Protein AF-A0A947BYW3-F1 (afdb_monomer_lite)

Structure (mmCIF, N/CA/C/O backbone):
data_AF-A0A947BYW3-F1
#
_entry.id   AF-A0A947BYW3-F1
#
loop_
_atom_site.group_PDB
_atom_site.id
_atom_site.type_symbol
_atom_site.label_atom_id
_atom_site.label_alt_id
_atom_site.label_comp_id
_atom_site.label_asym_id
_atom_site.label_entity_id
_atom_site.label_seq_id
_atom_site.pdbx_PDB_ins_code
_atom_site.Cartn_x
_atom_site.Cartn_y
_atom_site.Cartn_z
_atom_site.occupancy
_atom_site.B_iso_or_equiv
_atom_site.auth_seq_id
_atom_site.auth_comp_id
_atom_site.auth_asym_id
_atom_site.auth_atom_id
_atom_site.pdbx_PDB_model_num
ATOM 1 N N . THR A 1 1 ? 6.379 2.590 -12.763 1.00 68.69 1 THR A N 1
ATOM 2 C CA . THR A 1 1 ? 6.358 1.388 -11.910 1.00 68.69 1 THR A CA 1
ATOM 3 C C . THR A 1 1 ? 7.752 0.791 -11.848 1.00 68.69 1 THR A C 1
ATOM 5 O O . THR A 1 1 ? 8.607 1.185 -12.643 1.00 68.69 1 THR A O 1
ATOM 8 N N . GLU A 1 2 ? 8.001 -0.086 -10.878 1.00 78.69 2 GLU A N 1
ATOM 9 C CA . GLU A 1 2 ? 9.265 -0.818 -10.724 1.00 78.69 2 GLU A CA 1
ATOM 10 C C . GLU A 1 2 ? 9.573 -1.674 -11.959 1.00 78.69 2 GLU A C 1
ATOM 12 O O . GLU A 1 2 ? 10.629 -1.506 -12.566 1.00 78.69 2 GLU A O 1
ATOM 17 N N . GLU A 1 3 ? 8.597 -2.469 -12.403 1.00 82.50 3 GLU A N 1
ATOM 18 C CA . GLU A 1 3 ? 8.667 -3.317 -13.599 1.00 82.50 3 GLU A CA 1
ATOM 19 C C . GLU A 1 3 ? 9.184 -2.564 -14.834 1.00 82.50 3 GLU A C 1
ATOM 21 O O . GLU A 1 3 ? 10.050 -3.029 -15.571 1.00 82.50 3 GLU A O 1
ATOM 26 N N . HIS A 1 4 ? 8.706 -1.337 -15.031 1.00 81.81 4 HIS A N 1
ATOM 27 C CA . HIS A 1 4 ? 9.108 -0.505 -16.156 1.00 81.81 4 HIS A CA 1
ATOM 28 C C . HIS A 1 4 ? 10.588 -0.102 -16.108 1.00 81.81 4 HIS A C 1
ATOM 30 O O . HIS A 1 4 ? 11.263 -0.016 -17.138 1.00 81.81 4 HIS A O 1
ATOM 36 N N . ARG A 1 5 ? 11.093 0.203 -14.905 1.00 83.50 5 ARG A N 1
ATOM 37 C CA . ARG A 1 5 ? 12.508 0.535 -14.696 1.00 83.50 5 ARG A CA 1
ATOM 38 C C . ARG A 1 5 ? 13.361 -0.713 -14.914 1.00 83.50 5 ARG A C 1
ATOM 40 O O . ARG A 1 5 ? 14.354 -0.627 -15.629 1.00 83.50 5 ARG A O 1
ATOM 47 N N . LEU A 1 6 ? 12.927 -1.854 -14.377 1.00 89.00 6 LEU A N 1
ATOM 48 C CA . LEU A 1 6 ? 13.563 -3.154 -14.570 1.00 89.00 6 LEU A CA 1
ATOM 49 C C . LEU A 1 6 ? 13.682 -3.511 -16.056 1.00 89.00 6 LEU A C 1
ATOM 51 O O . LEU A 1 6 ? 14.786 -3.768 -16.524 1.00 89.00 6 LEU A O 1
ATOM 55 N N . ALA A 1 7 ? 12.582 -3.450 -16.812 1.00 88.00 7 ALA A N 1
ATOM 56 C CA . ALA A 1 7 ? 12.565 -3.783 -18.236 1.00 88.00 7 ALA A CA 1
ATOM 57 C C . ALA A 1 7 ? 13.564 -2.934 -19.040 1.00 88.00 7 ALA A C 1
ATOM 59 O O . ALA A 1 7 ? 14.289 -3.450 -19.889 1.00 88.00 7 ALA A O 1
ATOM 60 N N . LYS A 1 8 ? 13.654 -1.630 -18.740 1.00 88.38 8 LYS A N 1
ATOM 61 C CA . LYS A 1 8 ? 14.635 -0.737 -19.372 1.00 88.38 8 LYS A CA 1
ATOM 62 C C . LYS A 1 8 ? 16.075 -1.123 -19.016 1.00 88.38 8 LYS A C 1
ATOM 64 O O . LYS A 1 8 ? 16.936 -1.097 -19.893 1.00 88.38 8 LYS A O 1
ATOM 69 N N . THR A 1 9 ? 16.339 -1.446 -17.751 1.00 92.69 9 THR A N 1
ATOM 70 C CA . THR A 1 9 ? 17.672 -1.844 -17.281 1.00 92.69 9 THR A CA 1
ATOM 71 C C . THR A 1 9 ? 18.112 -3.158 -17.918 1.00 92.69 9 THR A C 1
ATOM 73 O O . THR A 1 9 ? 19.193 -3.201 -18.497 1.00 92.69 9 THR A O 1
ATOM 76 N N . LEU A 1 10 ? 17.263 -4.188 -17.892 1.00 94.56 10 LEU A N 1
ATOM 77 C CA . LEU A 1 10 ? 17.527 -5.497 -18.497 1.00 94.56 10 LEU A CA 1
ATOM 78 C C . LEU A 1 10 ? 17.841 -5.376 -19.996 1.00 94.56 10 LEU A C 1
ATOM 80 O O . LEU A 1 10 ? 18.891 -5.829 -20.452 1.00 94.56 10 LEU A O 1
ATOM 84 N N . ALA A 1 11 ? 17.015 -4.629 -20.737 1.00 93.75 11 ALA A N 1
ATOM 85 C CA . ALA A 1 11 ? 17.250 -4.361 -22.154 1.00 93.75 11 ALA A CA 1
ATOM 86 C C . ALA A 1 11 ? 18.584 -3.636 -22.414 1.00 93.75 11 ALA A C 1
ATOM 88 O O . ALA A 1 11 ? 19.254 -3.919 -23.403 1.00 93.75 11 ALA A O 1
ATOM 89 N N . SER A 1 12 ? 18.996 -2.717 -21.531 1.00 95.38 12 SER A N 1
ATOM 90 C CA . SER A 1 12 ? 20.247 -1.960 -21.703 1.00 95.38 12 SER A CA 1
ATOM 91 C C . SER A 1 12 ? 21.515 -2.808 -21.580 1.00 95.38 12 SER A C 1
ATOM 93 O O . SER A 1 12 ? 22.552 -2.418 -22.111 1.00 95.38 12 SER A O 1
ATOM 95 N N . ILE A 1 13 ? 21.426 -3.958 -20.907 1.00 95.94 13 ILE A N 1
ATOM 96 C CA . ILE A 1 13 ? 22.535 -4.902 -20.727 1.00 95.94 13 ILE A CA 1
ATOM 97 C C . ILE A 1 13 ? 22.357 -6.188 -21.546 1.00 95.94 13 ILE A C 1
ATOM 99 O O . ILE A 1 13 ? 23.181 -7.089 -21.434 1.00 95.94 13 ILE A O 1
ATOM 103 N N . GLY A 1 14 ? 21.300 -6.278 -22.364 1.00 95.31 14 GLY A N 1
ATOM 104 C CA . GLY A 1 14 ? 21.000 -7.463 -23.171 1.00 95.31 14 GLY A CA 1
ATOM 105 C C . GLY A 1 14 ? 20.690 -8.711 -22.340 1.00 95.31 14 GLY A C 1
ATOM 106 O O . GLY A 1 14 ? 21.032 -9.809 -22.762 1.00 95.31 14 GLY A O 1
ATOM 107 N N . ALA A 1 15 ? 20.098 -8.539 -21.155 1.00 94.94 15 ALA A N 1
ATOM 108 C CA . ALA A 1 15 ? 19.718 -9.637 -20.270 1.00 94.94 15 ALA A CA 1
ATOM 109 C C . ALA A 1 15 ? 18.198 -9.821 -20.247 1.00 94.94 15 ALA A C 1
ATOM 111 O O . ALA A 1 15 ? 17.458 -8.840 -20.289 1.00 94.94 15 ALA A O 1
ATOM 112 N N . ASP A 1 16 ? 17.745 -11.064 -20.090 1.00 92.81 16 ASP A N 1
ATOM 113 C CA . ASP A 1 16 ? 16.319 -11.382 -19.938 1.00 92.81 16 ASP A CA 1
ATOM 114 C C . ASP A 1 16 ? 15.861 -11.331 -18.476 1.00 92.81 16 ASP A C 1
ATOM 116 O O . ASP A 1 16 ? 14.688 -11.095 -18.196 1.00 92.81 16 ASP A O 1
ATOM 120 N N . ARG A 1 17 ? 16.782 -11.550 -17.528 1.00 94.19 17 ARG A N 1
ATOM 121 C CA . ARG A 1 17 ? 16.484 -11.637 -16.092 1.00 94.19 17 ARG A CA 1
ATOM 122 C C . ARG A 1 17 ? 17.675 -11.278 -15.213 1.00 94.19 17 ARG A C 1
ATOM 124 O O . ARG A 1 17 ? 18.823 -11.312 -15.654 1.00 94.19 17 ARG A O 1
ATOM 131 N N . VAL A 1 18 ? 17.389 -10.977 -13.950 1.00 94.56 18 VAL A N 1
ATOM 132 C CA . VAL A 1 18 ? 18.377 -10.812 -12.880 1.00 94.56 18 VAL A CA 1
ATOM 133 C C . VAL A 1 18 ? 18.153 -11.861 -11.792 1.00 94.56 18 VAL A C 1
ATOM 135 O O . VAL A 1 18 ? 17.028 -12.069 -11.344 1.00 94.56 18 VAL A O 1
ATOM 138 N N . ILE A 1 19 ? 19.238 -12.508 -11.364 1.00 95.19 19 ILE A N 1
ATOM 139 C CA . ILE A 1 19 ? 19.243 -13.506 -10.291 1.00 95.19 19 ILE A CA 1
ATOM 140 C C . ILE A 1 19 ? 20.009 -12.926 -9.100 1.00 95.19 19 ILE A C 1
ATOM 142 O O . ILE A 1 19 ? 21.146 -12.472 -9.241 1.00 95.19 19 ILE A O 1
ATOM 146 N N . ILE A 1 20 ? 19.383 -12.928 -7.927 1.00 94.12 20 ILE A N 1
ATOM 147 C CA . ILE A 1 20 ? 19.865 -12.292 -6.704 1.00 94.12 20 ILE A CA 1
ATOM 148 C C . ILE A 1 20 ? 20.062 -13.377 -5.643 1.00 94.12 20 ILE A C 1
ATOM 150 O O . ILE A 1 20 ? 19.106 -14.006 -5.205 1.00 94.12 20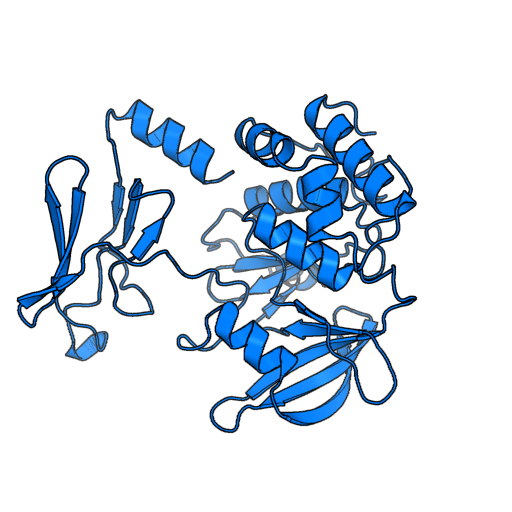 ILE A O 1
ATOM 154 N N . GLY A 1 21 ? 21.309 -13.591 -5.221 1.00 91.62 21 GLY A N 1
ATOM 155 C CA . GLY A 1 21 ? 21.683 -14.680 -4.307 1.00 91.62 21 GLY A CA 1
ATOM 156 C C . GLY A 1 21 ? 22.442 -14.232 -3.055 1.00 91.62 21 GLY A C 1
ATOM 157 O O . GLY A 1 21 ? 23.286 -14.978 -2.579 1.00 91.62 21 GLY A O 1
ATOM 158 N N . HIS A 1 22 ? 22.241 -12.993 -2.593 1.00 86.50 22 HIS A N 1
ATOM 159 C CA . HIS A 1 22 ? 23.047 -12.404 -1.508 1.00 86.50 22 HIS A CA 1
ATOM 160 C C . HIS A 1 22 ? 22.327 -12.300 -0.155 1.00 86.50 22 HIS A C 1
ATOM 162 O O . HIS A 1 22 ? 22.993 -12.142 0.868 1.00 86.50 22 HIS A O 1
ATOM 168 N N . THR A 1 23 ? 20.992 -12.283 -0.161 1.00 86.50 23 THR A N 1
ATOM 169 C CA . THR A 1 23 ? 20.171 -12.132 1.043 1.00 86.50 23 THR A CA 1
ATOM 170 C C . THR A 1 23 ? 19.166 -13.270 1.070 1.00 86.50 23 THR A C 1
ATOM 172 O O . THR A 1 23 ? 18.345 -13.342 0.153 1.00 86.50 23 THR A O 1
ATOM 175 N N . PRO A 1 24 ? 19.184 -14.114 2.116 1.00 89.44 24 PRO A N 1
ATOM 176 C CA . PRO A 1 24 ? 18.232 -15.199 2.237 1.00 89.44 24 PRO A CA 1
ATOM 177 C C . PRO A 1 24 ? 16.791 -14.696 2.255 1.00 89.44 24 PRO A C 1
ATOM 179 O O . PRO A 1 24 ? 16.433 -13.859 3.092 1.00 89.44 24 PRO A O 1
ATOM 182 N N . THR A 1 25 ? 15.949 -15.245 1.383 1.00 89.56 25 THR A N 1
ATOM 183 C CA . THR A 1 25 ? 14.516 -14.953 1.368 1.00 89.56 25 THR A CA 1
ATOM 184 C C . THR A 1 25 ? 13.905 -15.348 2.710 1.00 89.56 25 THR A C 1
ATOM 186 O O . THR A 1 25 ? 14.321 -16.317 3.353 1.00 89.56 25 THR A O 1
ATOM 189 N N . ARG A 1 26 ? 12.908 -14.591 3.176 1.00 82.06 26 ARG A N 1
ATOM 190 C CA . ARG A 1 26 ? 12.278 -14.851 4.484 1.00 82.06 26 ARG A CA 1
ATOM 191 C C . ARG A 1 26 ? 11.609 -16.218 4.557 1.00 82.06 26 ARG A C 1
ATOM 193 O O . ARG A 1 26 ? 11.814 -16.944 5.519 1.00 82.06 26 ARG A O 1
ATOM 200 N N . GLY A 1 27 ? 10.871 -16.579 3.507 1.00 83.44 27 GLY A N 1
ATOM 201 C CA . GLY A 1 27 ? 10.194 -17.872 3.400 1.00 83.44 27 GLY A CA 1
ATOM 202 C C . GLY A 1 27 ? 11.126 -19.049 3.104 1.00 83.44 27 GLY A C 1
ATOM 203 O O . GLY A 1 27 ? 10.644 -20.171 3.018 1.00 83.44 27 GLY A O 1
ATOM 204 N N . ARG A 1 28 ? 12.439 -18.813 2.933 1.00 90.81 28 ARG A N 1
ATOM 205 C CA . ARG A 1 28 ? 13.439 -19.838 2.566 1.00 90.81 28 ARG A CA 1
ATOM 206 C C . ARG A 1 28 ? 13.107 -20.570 1.265 1.00 90.81 28 ARG A C 1
ATOM 208 O O . ARG A 1 28 ? 13.480 -21.720 1.065 1.00 90.81 28 ARG A O 1
ATOM 215 N N . GLN A 1 29 ? 12.414 -19.873 0.377 1.00 91.56 29 GLN A N 1
ATOM 216 C CA . GLN A 1 29 ? 11.977 -20.348 -0.928 1.00 91.56 29 GLN A CA 1
ATOM 217 C C . GLN A 1 29 ? 12.570 -19.458 -2.015 1.00 91.56 29 GLN A C 1
ATOM 219 O O . GLN A 1 29 ? 12.855 -18.285 -1.764 1.00 91.56 29 GLN A O 1
ATOM 224 N N . ILE A 1 30 ? 12.768 -20.010 -3.210 1.00 94.62 30 ILE A N 1
ATOM 225 C CA . ILE A 1 30 ? 13.169 -19.205 -4.364 1.00 94.62 30 ILE A CA 1
ATOM 226 C C . ILE A 1 30 ? 11.956 -18.388 -4.797 1.00 94.62 30 ILE A C 1
ATOM 228 O O . ILE A 1 30 ? 10.895 -18.959 -5.061 1.00 94.62 30 ILE A O 1
ATOM 232 N N . LEU A 1 31 ? 12.121 -17.068 -4.834 1.00 94.12 31 LEU A N 1
ATOM 233 C CA . LEU A 1 31 ? 11.048 -16.138 -5.159 1.00 94.12 31 LEU A CA 1
ATOM 234 C C . LEU A 1 31 ? 11.255 -15.529 -6.537 1.00 94.12 31 LEU A C 1
ATOM 236 O O . LEU A 1 31 ? 12.391 -15.259 -6.926 1.00 94.12 31 LEU A O 1
ATOM 240 N N . GLU A 1 32 ? 10.168 -15.240 -7.239 1.00 93.56 32 GLU A N 1
ATOM 241 C CA . GLU A 1 32 ? 10.201 -14.470 -8.475 1.00 93.56 32 GLU A CA 1
ATOM 242 C C . GLU A 1 32 ? 9.315 -13.230 -8.445 1.00 93.56 32 GLU A C 1
ATOM 244 O O . GLU A 1 32 ? 8.388 -13.096 -7.645 1.00 93.56 32 GLU A O 1
ATOM 249 N N . ARG A 1 33 ? 9.627 -12.286 -9.334 1.00 90.81 33 ARG A N 1
ATOM 250 C CA . ARG A 1 33 ? 8.778 -11.137 -9.644 1.00 90.81 33 ARG A CA 1
ATOM 251 C C . ARG A 1 33 ? 8.802 -10.858 -11.136 1.00 90.81 33 ARG A C 1
ATOM 253 O O . ARG A 1 3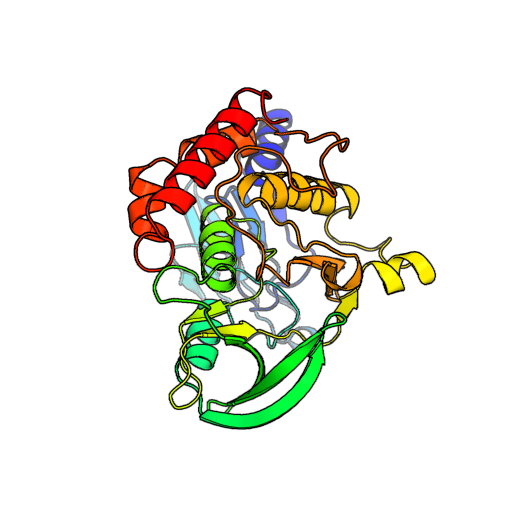3 ? 9.830 -11.020 -11.799 1.00 90.81 33 ARG A O 1
ATOM 260 N N . PHE A 1 34 ? 7.690 -10.304 -11.615 1.00 90.19 34 PHE A N 1
ATOM 261 C CA . PHE A 1 34 ? 7.538 -9.806 -12.981 1.00 90.19 34 PHE A CA 1
ATOM 262 C C . PHE A 1 34 ? 7.752 -10.886 -14.050 1.00 90.19 34 PHE A C 1
ATOM 264 O O . PHE A 1 34 ? 8.420 -10.596 -15.047 1.00 90.19 34 PHE A O 1
ATOM 271 N N . ASP A 1 35 ? 7.171 -12.075 -13.848 1.00 88.75 35 ASP A N 1
ATOM 272 C CA . ASP A 1 35 ? 7.217 -13.202 -14.795 1.00 88.75 35 ASP A CA 1
ATOM 273 C C . ASP A 1 35 ? 8.667 -13.677 -15.028 1.00 88.75 35 ASP A C 1
ATOM 275 O O . ASP A 1 35 ? 9.254 -13.480 -16.093 1.00 88.75 35 ASP A O 1
ATOM 279 N N . GLY A 1 36 ? 9.325 -14.150 -13.961 1.00 92.06 36 GLY A N 1
ATOM 280 C CA . GLY A 1 36 ? 10.702 -14.661 -13.999 1.00 92.06 36 GLY A CA 1
ATOM 281 C C . GLY A 1 36 ? 11.825 -13.648 -14.268 1.00 92.06 36 GLY A C 1
ATOM 282 O O . GLY A 1 36 ? 12.997 -14.032 -14.352 1.00 92.06 36 GLY A O 1
ATOM 283 N N . ARG A 1 37 ? 11.526 -12.348 -14.409 1.00 93.56 37 ARG A N 1
ATOM 284 C CA . ARG A 1 37 ? 12.545 -11.321 -14.718 1.00 93.56 37 ARG A CA 1
ATOM 285 C C . ARG A 1 37 ? 13.414 -10.932 -13.524 1.00 93.56 37 ARG A C 1
ATOM 287 O O . ARG A 1 37 ? 14.545 -10.483 -13.724 1.00 93.56 37 ARG A O 1
ATOM 294 N N . VAL A 1 38 ? 12.915 -11.087 -12.302 1.00 93.94 38 VAL A N 1
ATOM 295 C CA . VAL A 1 38 ? 13.700 -10.978 -11.063 1.00 93.94 38 VAL A CA 1
ATOM 296 C C . VAL A 1 38 ? 13.531 -12.273 -10.300 1.00 93.94 38 VAL A C 1
ATOM 298 O O . VAL A 1 38 ? 12.399 -12.680 -10.067 1.00 93.94 38 VAL A O 1
ATOM 301 N N . ILE A 1 39 ? 14.640 -12.883 -9.889 1.00 95.25 39 ILE A N 1
ATOM 302 C CA . ILE A 1 39 ? 14.620 -14.116 -9.105 1.00 95.25 39 ILE A CA 1
ATOM 303 C C . ILE A 1 39 ? 15.524 -13.955 -7.887 1.00 95.25 39 ILE A C 1
ATOM 305 O O . ILE A 1 39 ? 16.708 -13.648 -8.022 1.00 95.25 39 ILE A O 1
ATOM 309 N N . GLU A 1 40 ? 14.979 -14.179 -6.699 1.00 95.06 40 GLU A N 1
ATOM 310 C CA . GLU A 1 40 ? 15.718 -14.251 -5.441 1.00 95.06 40 GLU A CA 1
ATOM 311 C C . GLU A 1 40 ? 15.943 -15.724 -5.093 1.00 95.06 40 GLU A C 1
ATOM 313 O O . GLU A 1 40 ? 15.004 -16.446 -4.767 1.00 95.06 40 GLU A O 1
ATOM 318 N N . VAL A 1 41 ? 17.189 -16.186 -5.210 1.00 95.81 41 VAL A N 1
ATOM 319 C CA . VAL A 1 41 ? 17.543 -17.618 -5.133 1.00 95.81 41 VAL A CA 1
ATOM 320 C C . VAL A 1 41 ? 18.183 -18.026 -3.817 1.00 95.81 41 VAL A C 1
ATOM 322 O O . VAL A 1 41 ? 18.364 -19.214 -3.566 1.00 95.81 41 VAL A O 1
ATOM 325 N N . ASP A 1 42 ? 18.569 -17.065 -2.982 1.00 94.62 42 ASP A N 1
ATOM 326 C CA . ASP A 1 42 ? 19.191 -17.385 -1.706 1.00 94.62 42 ASP A CA 1
ATOM 327 C C . ASP A 1 42 ? 18.126 -17.880 -0.726 1.00 94.62 42 ASP A C 1
ATOM 329 O O . ASP A 1 42 ? 17.321 -17.115 -0.204 1.00 94.62 42 ASP A O 1
ATOM 333 N N . THR A 1 43 ? 18.111 -19.185 -0.483 1.00 94.12 43 THR A N 1
ATOM 334 C CA . THR A 1 43 ? 17.216 -19.823 0.487 1.00 94.12 43 THR A CA 1
ATOM 335 C C . THR A 1 43 ? 17.886 -20.051 1.839 1.00 94.12 43 THR A C 1
ATOM 337 O O . THR A 1 43 ? 17.296 -20.688 2.708 1.00 94.12 43 THR A O 1
ATOM 340 N N . GLY A 1 44 ? 19.102 -19.528 2.049 1.00 92.44 44 GLY A N 1
ATOM 341 C CA . GLY A 1 44 ? 19.845 -19.688 3.295 1.00 92.44 44 GLY A CA 1
ATOM 342 C C . GLY A 1 44 ? 20.398 -21.101 3.484 1.00 92.44 44 GLY A C 1
ATOM 343 O O . GLY A 1 44 ? 20.140 -21.728 4.509 1.00 92.44 44 GLY A O 1
ATOM 344 N N . MET A 1 45 ? 21.183 -21.591 2.515 1.00 92.31 45 MET A N 1
ATOM 345 C CA . MET A 1 45 ? 21.745 -22.957 2.497 1.00 92.31 45 MET A CA 1
ATOM 346 C C . MET A 1 45 ? 22.519 -23.330 3.775 1.00 92.31 45 MET A C 1
ATOM 348 O O . MET A 1 45 ? 22.568 -24.498 4.154 1.00 92.31 45 MET A O 1
ATOM 352 N N . LEU A 1 46 ? 23.106 -22.352 4.477 1.00 91.50 46 LEU A N 1
ATOM 353 C CA . LEU A 1 46 ? 23.676 -22.572 5.806 1.00 91.50 46 LEU A CA 1
ATOM 354 C C . LEU A 1 46 ? 22.551 -22.730 6.844 1.00 91.50 46 LEU A C 1
ATOM 356 O O . LEU A 1 46 ? 22.214 -21.793 7.576 1.00 91.50 46 LEU A O 1
ATOM 360 N N . SER A 1 47 ? 21.985 -23.935 6.906 1.00 88.88 47 SER A N 1
ATOM 361 C CA . SER A 1 47 ? 20.834 -24.279 7.748 1.00 88.88 47 SER A CA 1
ATOM 362 C C . SER A 1 47 ? 21.056 -23.974 9.231 1.00 88.88 47 SER A C 1
ATOM 364 O O . SER A 1 47 ? 20.145 -23.501 9.904 1.00 88.88 47 SER A O 1
ATOM 366 N N . SER A 1 48 ? 22.284 -24.138 9.734 1.00 91.88 48 SER A N 1
ATOM 367 C CA . SER A 1 48 ? 22.644 -23.849 11.130 1.00 91.88 48 SER A CA 1
ATOM 368 C C . SER A 1 48 ? 22.485 -22.381 11.531 1.00 91.88 48 SER A C 1
ATOM 370 O O . SER A 1 48 ? 22.380 -22.089 12.721 1.00 91.88 48 SER A O 1
ATOM 372 N N . TYR A 1 49 ? 22.477 -21.463 10.562 1.00 90.12 49 TYR A N 1
ATOM 373 C CA . TYR A 1 49 ? 22.340 -20.030 10.806 1.00 90.12 49 TYR A CA 1
ATOM 374 C C . TYR A 1 49 ? 20.994 -19.487 10.317 1.00 90.12 49 TYR A C 1
ATOM 376 O O . TYR A 1 49 ? 20.333 -18.740 11.033 1.00 90.12 49 TYR A O 1
ATOM 384 N N . TYR A 1 50 ? 20.569 -19.869 9.110 1.00 87.38 50 TYR A N 1
ATOM 385 C CA . TYR A 1 50 ? 19.365 -19.314 8.483 1.00 87.38 50 TYR A CA 1
ATOM 386 C C . TYR A 1 50 ? 18.115 -20.178 8.664 1.00 87.38 50 TYR A C 1
ATOM 388 O O . TYR A 1 50 ? 17.023 -19.713 8.335 1.00 87.38 50 TYR A O 1
ATOM 396 N N . ALA A 1 51 ? 18.259 -21.411 9.164 1.00 89.31 51 ALA A N 1
ATOM 397 C CA . ALA A 1 51 ? 17.203 -22.427 9.161 1.00 89.31 51 ALA A CA 1
ATOM 398 C C . ALA A 1 51 ? 16.602 -22.667 7.759 1.00 89.31 51 ALA A C 1
ATOM 400 O O . ALA A 1 51 ? 15.429 -23.002 7.625 1.00 89.31 51 ALA A O 1
ATOM 401 N N . GLY A 1 52 ? 17.403 -22.440 6.713 1.00 90.38 52 GLY A N 1
ATOM 402 C CA . GLY A 1 52 ? 17.046 -22.699 5.323 1.00 90.38 52 GLY A CA 1
ATOM 403 C C . GLY A 1 52 ? 17.510 -24.070 4.839 1.00 90.38 52 GLY A C 1
ATOM 404 O O . GLY A 1 52 ? 18.040 -24.875 5.607 1.00 90.38 52 GLY A O 1
ATOM 405 N N . SER A 1 53 ? 17.335 -24.306 3.542 1.00 92.62 53 SER A N 1
ATOM 406 C CA . SER A 1 53 ? 17.818 -25.492 2.825 1.00 92.62 53 SER A CA 1
ATOM 407 C C . SER A 1 53 ? 18.527 -25.088 1.532 1.00 92.62 53 SER A C 1
ATOM 409 O O . SER A 1 53 ? 18.383 -23.954 1.064 1.00 92.62 53 SER A O 1
ATOM 411 N N . GLY A 1 54 ? 19.326 -25.987 0.953 1.00 94.12 54 GLY A N 1
ATOM 412 C CA . GLY A 1 54 ? 19.900 -25.774 -0.375 1.00 94.12 54 GLY A CA 1
ATOM 413 C C . GLY A 1 54 ? 18.845 -25.931 -1.469 1.00 94.12 54 GLY A C 1
ATOM 414 O O . GLY A 1 54 ? 18.334 -27.022 -1.667 1.00 94.12 54 GLY A O 1
ATOM 415 N N . ASN A 1 55 ? 18.535 -24.873 -2.215 1.00 95.12 55 ASN A N 1
ATOM 416 C CA . ASN A 1 55 ? 17.662 -24.963 -3.387 1.00 95.12 55 ASN A CA 1
ATOM 417 C C . ASN A 1 55 ? 18.398 -24.427 -4.613 1.00 95.12 55 ASN A C 1
ATOM 419 O O . ASN A 1 55 ? 19.169 -23.471 -4.516 1.00 95.12 55 ASN A O 1
ATOM 423 N N . ALA A 1 56 ? 18.173 -25.051 -5.766 1.00 95.25 56 ALA A N 1
ATOM 424 C CA . ALA A 1 56 ? 18.783 -24.661 -7.025 1.00 95.25 56 ALA A CA 1
ATOM 425 C C . ALA A 1 56 ? 17.709 -24.170 -7.994 1.00 95.25 56 ALA A C 1
ATOM 427 O O . ALA A 1 56 ? 16.749 -24.882 -8.284 1.00 95.25 56 ALA A O 1
ATOM 428 N N . LEU A 1 57 ? 17.902 -22.966 -8.528 1.00 96.69 57 LEU A N 1
ATOM 429 C CA . LEU A 1 57 ? 17.153 -22.510 -9.691 1.00 96.69 57 LEU A CA 1
ATOM 430 C C . LEU A 1 57 ? 17.696 -23.217 -10.937 1.00 96.69 57 LEU A C 1
ATOM 432 O O . LEU A 1 57 ? 18.890 -23.140 -11.228 1.00 96.69 57 LEU A O 1
ATOM 436 N N . VAL A 1 58 ? 16.812 -23.855 -11.691 1.00 96.62 58 VAL A N 1
ATOM 437 C CA . VAL A 1 58 ? 17.098 -24.433 -13.003 1.00 96.62 58 VAL A CA 1
ATOM 438 C C . VAL A 1 58 ? 16.508 -23.516 -14.068 1.00 96.62 58 VAL A C 1
ATOM 440 O O . VAL A 1 58 ? 15.339 -23.144 -13.995 1.00 96.62 58 VAL A O 1
ATOM 443 N N . VAL A 1 59 ? 17.333 -23.147 -15.048 1.00 94.94 59 VAL A N 1
ATOM 444 C CA . VAL A 1 59 ? 16.952 -22.274 -16.163 1.00 94.94 59 VAL A CA 1
ATOM 445 C C . VAL A 1 59 ? 17.168 -23.028 -17.471 1.00 94.94 59 VAL A C 1
ATOM 447 O O . VAL A 1 59 ? 18.308 -23.288 -17.855 1.00 94.94 59 VAL A O 1
ATOM 450 N N . GLU A 1 60 ? 16.080 -23.368 -18.156 1.00 93.50 60 GLU A N 1
ATOM 451 C CA . GLU A 1 60 ? 16.072 -24.108 -19.422 1.00 93.50 60 GLU A CA 1
ATOM 452 C C . GLU A 1 60 ? 15.435 -23.234 -20.511 1.00 93.50 60 GLU A C 1
ATOM 454 O O . GLU A 1 60 ? 14.241 -23.288 -20.792 1.00 93.50 60 GLU A O 1
ATOM 459 N N . GLY A 1 61 ? 16.244 -22.362 -21.119 1.00 88.00 61 GLY A N 1
ATOM 460 C CA . GLY A 1 61 ? 15.724 -21.334 -22.020 1.00 88.00 61 GLY A CA 1
ATOM 461 C C . GLY A 1 61 ? 14.850 -20.341 -21.255 1.00 88.00 61 GLY A C 1
ATOM 462 O O . GLY A 1 61 ? 15.342 -19.649 -20.363 1.00 88.00 61 GLY A O 1
ATOM 463 N N . ASN A 1 62 ? 13.564 -20.272 -21.604 1.00 87.69 62 ASN A N 1
ATOM 464 C CA . ASN A 1 62 ? 12.608 -19.438 -20.877 1.00 87.69 62 ASN A CA 1
ATOM 465 C C . ASN A 1 62 ? 12.050 -20.131 -19.635 1.00 87.69 62 ASN A C 1
ATOM 467 O O . ASN A 1 62 ? 11.656 -19.423 -18.709 1.00 87.69 62 ASN A O 1
ATOM 471 N N . ASP A 1 63 ? 12.085 -21.463 -19.597 1.00 92.25 63 ASP A N 1
ATOM 472 C CA . ASP A 1 63 ? 11.479 -22.248 -18.533 1.00 92.25 63 ASP A CA 1
ATOM 473 C C . ASP A 1 63 ? 12.318 -22.138 -17.257 1.00 92.25 63 ASP A C 1
ATOM 475 O O . ASP A 1 63 ? 13.553 -22.246 -17.261 1.00 92.25 63 ASP A O 1
ATOM 479 N N . LEU A 1 64 ? 11.624 -21.886 -16.155 1.00 95.31 64 LEU A N 1
ATOM 480 C CA . LEU A 1 64 ? 12.175 -21.858 -14.812 1.00 95.31 64 LEU A CA 1
ATOM 481 C C . LEU A 1 64 ? 11.704 -23.095 -14.072 1.00 95.31 64 LEU A C 1
ATOM 483 O O . LEU A 1 64 ? 10.658 -23.632 -14.380 1.00 95.31 64 LEU A O 1
ATOM 487 N N . SER A 1 65 ? 12.502 -23.582 -13.129 1.00 96.12 65 SER A N 1
ATOM 488 C CA . SER A 1 65 ? 12.055 -24.558 -12.133 1.00 96.12 65 SER A CA 1
ATOM 489 C C . SER A 1 65 ? 12.994 -24.534 -10.935 1.00 96.12 65 SER A C 1
ATOM 491 O O . SER A 1 65 ? 14.095 -23.982 -11.004 1.00 96.12 65 SER A O 1
ATOM 493 N N . VAL A 1 66 ? 12.571 -25.131 -9.826 1.00 96.31 66 VAL A N 1
ATOM 494 C CA . VAL A 1 66 ? 13.386 -25.237 -8.613 1.00 96.31 66 VAL A CA 1
ATOM 495 C C . VAL A 1 66 ? 13.641 -26.702 -8.310 1.00 96.31 66 VAL A C 1
ATOM 497 O O . VAL A 1 66 ? 12.716 -27.509 -8.325 1.00 96.31 66 VAL A O 1
ATOM 500 N N . VAL A 1 67 ? 14.892 -27.046 -8.022 1.00 96.69 67 VAL A N 1
ATOM 501 C CA . VAL A 1 67 ? 15.264 -28.349 -7.466 1.00 96.69 67 VAL A CA 1
ATOM 502 C C . VAL A 1 67 ? 15.614 -28.153 -5.999 1.00 96.69 67 VAL A C 1
ATOM 504 O O . VAL A 1 67 ? 16.512 -27.373 -5.673 1.00 96.69 67 VAL A O 1
ATOM 507 N N . THR A 1 68 ? 14.891 -28.835 -5.116 1.00 94.38 68 THR A N 1
ATOM 508 C CA . THR A 1 68 ? 15.113 -28.752 -3.670 1.00 94.38 68 THR A CA 1
ATOM 509 C C . THR A 1 68 ? 16.295 -29.611 -3.231 1.00 94.38 68 THR A C 1
ATOM 511 O O . THR A 1 68 ? 16.752 -30.494 -3.960 1.00 94.38 68 THR A O 1
ATOM 514 N N . GLU A 1 69 ? 16.774 -29.401 -2.004 1.00 93.56 69 GLU A N 1
ATOM 515 C CA . GLU A 1 69 ? 17.827 -30.222 -1.388 1.00 93.56 69 GLU A CA 1
ATOM 516 C C . GLU A 1 69 ? 17.455 -31.712 -1.362 1.00 93.56 69 GLU A C 1
ATOM 518 O O . GLU A 1 69 ? 18.316 -32.585 -1.458 1.00 93.56 69 GLU A O 1
ATOM 523 N N . GLN A 1 70 ? 16.155 -32.005 -1.268 1.00 93.25 70 GLN A N 1
ATOM 524 C CA . GLN A 1 70 ? 15.597 -33.354 -1.263 1.00 93.25 70 GLN A CA 1
ATOM 525 C C . GLN A 1 70 ? 15.458 -33.955 -2.675 1.00 93.25 70 GLN A C 1
ATOM 527 O O . GLN A 1 70 ? 15.035 -35.102 -2.808 1.00 93.25 70 GLN A O 1
ATOM 532 N N . GLY A 1 71 ? 15.815 -33.208 -3.725 1.00 92.25 71 GLY A N 1
ATOM 533 C CA . GLY A 1 71 ? 15.710 -33.630 -5.122 1.00 92.25 71 GLY A CA 1
ATOM 534 C C . GLY A 1 71 ? 14.303 -33.508 -5.715 1.00 92.25 71 GLY A C 1
ATOM 535 O O . GLY A 1 71 ? 14.058 -34.029 -6.802 1.00 92.25 71 GLY A O 1
ATOM 536 N N . GLU A 1 72 ? 13.376 -32.838 -5.027 1.00 93.94 72 GLU A N 1
ATOM 537 C CA . GLU A 1 72 ? 12.047 -32.537 -5.564 1.00 93.94 72 GLU A CA 1
ATOM 538 C C . GLU A 1 72 ? 12.149 -31.426 -6.614 1.00 93.94 72 GLU A C 1
ATOM 540 O O . GLU A 1 72 ? 12.874 -30.450 -6.417 1.00 93.94 72 GLU A O 1
ATOM 545 N N . ARG A 1 73 ? 11.415 -31.563 -7.727 1.00 93.19 73 ARG A N 1
ATOM 546 C CA . ARG A 1 73 ? 11.312 -30.519 -8.752 1.00 93.19 73 ARG A CA 1
ATOM 547 C C . ARG A 1 73 ? 9.986 -29.780 -8.609 1.00 93.19 73 ARG A C 1
ATOM 549 O O . ARG A 1 73 ? 8.928 -30.370 -8.806 1.00 93.19 73 ARG A O 1
ATOM 556 N N . ILE A 1 74 ? 10.067 -28.489 -8.322 1.00 90.69 74 ILE A N 1
ATOM 557 C CA . ILE A 1 74 ? 8.939 -27.559 -8.311 1.00 90.69 74 ILE A CA 1
ATOM 558 C C . ILE A 1 74 ? 8.907 -26.867 -9.672 1.00 90.69 74 ILE A C 1
ATOM 560 O O . ILE A 1 74 ? 9.951 -26.428 -10.162 1.00 90.69 74 ILE A O 1
ATOM 564 N N . ALA A 1 75 ? 7.719 -26.827 -10.282 1.00 85.31 75 ALA A N 1
ATOM 565 C CA . ALA A 1 75 ? 7.535 -26.354 -11.650 1.00 85.31 75 ALA A CA 1
ATOM 566 C C . ALA A 1 75 ? 8.027 -24.919 -11.827 1.00 85.31 75 ALA A C 1
ATOM 568 O O . ALA A 1 75 ? 8.796 -24.698 -12.742 1.00 85.31 75 ALA A O 1
ATOM 569 N N . ASP A 1 76 ? 7.704 -24.015 -10.902 1.00 88.94 76 ASP A N 1
ATOM 570 C CA . ASP A 1 76 ? 8.051 -22.599 -11.004 1.00 88.94 76 ASP A CA 1
ATOM 571 C C . ASP A 1 76 ? 8.565 -22.060 -9.658 1.00 88.94 76 ASP A C 1
ATOM 573 O O . ASP A 1 76 ? 8.181 -22.568 -8.594 1.00 88.94 76 ASP A O 1
ATOM 577 N N . PRO A 1 77 ? 9.440 -21.037 -9.663 1.00 91.00 77 PRO A N 1
ATOM 578 C CA . PRO A 1 77 ? 9.675 -20.212 -8.486 1.00 91.00 77 PRO A CA 1
ATOM 579 C C . PRO A 1 77 ? 8.364 -19.642 -7.933 1.00 91.00 77 PRO A C 1
ATOM 581 O O . PRO A 1 77 ? 7.378 -19.487 -8.645 1.00 91.00 77 PRO A O 1
ATOM 584 N N . ILE A 1 78 ? 8.344 -19.316 -6.645 1.00 91.44 78 ILE A N 1
ATOM 585 C CA . ILE A 1 78 ? 7.130 -18.807 -6.004 1.00 91.44 78 ILE A CA 1
ATOM 586 C C . ILE A 1 78 ? 7.046 -17.295 -6.205 1.00 91.44 78 ILE A C 1
ATOM 588 O O . ILE A 1 78 ? 8.021 -16.586 -5.969 1.00 91.44 78 ILE A O 1
ATOM 592 N N . ASP A 1 79 ? 5.875 -16.778 -6.570 1.00 89.62 79 ASP A N 1
ATOM 593 C CA . ASP A 1 79 ? 5.643 -15.333 -6.622 1.00 89.62 79 ASP A CA 1
ATOM 594 C C . ASP A 1 79 ? 6.031 -14.659 -5.301 1.00 89.62 79 ASP A C 1
ATOM 596 O O . ASP A 1 79 ? 5.638 -15.085 -4.208 1.00 89.62 79 ASP A O 1
ATOM 600 N N . HIS A 1 80 ? 6.783 -13.563 -5.387 1.00 85.50 80 HIS A N 1
ATOM 601 C CA . HIS A 1 80 ? 7.184 -12.828 -4.200 1.00 85.50 80 HIS A CA 1
ATOM 602 C C . HIS A 1 80 ? 5.935 -12.335 -3.449 1.00 85.50 80 HIS A C 1
ATOM 604 O O . HIS A 1 80 ? 5.147 -11.546 -3.987 1.00 85.50 80 HIS A O 1
ATOM 610 N N . PRO A 1 81 ? 5.753 -12.714 -2.172 1.00 82.25 81 PRO A N 1
ATOM 611 C CA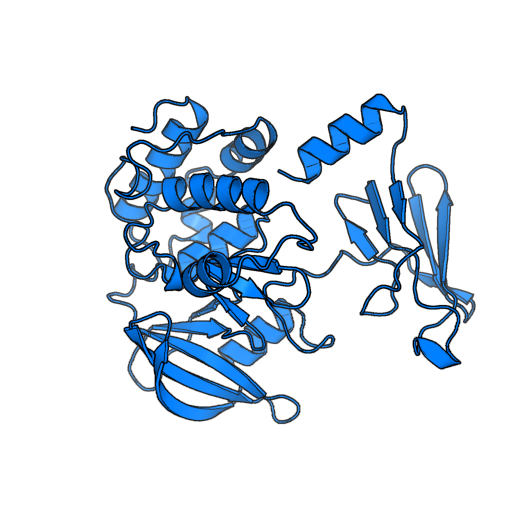 . PRO A 1 81 ? 4.538 -12.393 -1.447 1.00 82.25 81 PRO A CA 1
ATOM 612 C C . PRO A 1 81 ? 4.431 -10.887 -1.210 1.00 82.25 81 PRO A C 1
ATOM 614 O O . PRO A 1 81 ? 5.372 -10.233 -0.747 1.00 82.25 81 PRO A O 1
ATOM 617 N N . ARG A 1 82 ? 3.242 -10.333 -1.460 1.00 80.81 82 ARG A N 1
ATOM 618 C CA . ARG A 1 82 ? 2.931 -8.936 -1.146 1.00 80.81 82 ARG A CA 1
ATOM 619 C C . ARG A 1 82 ? 3.019 -8.688 0.358 1.00 80.81 82 ARG A C 1
ATOM 621 O O . ARG A 1 82 ? 2.275 -9.282 1.149 1.00 80.81 82 ARG A O 1
ATOM 628 N N . ARG A 1 83 ? 3.861 -7.737 0.771 1.00 84.56 83 ARG A N 1
ATOM 629 C CA . ARG A 1 83 ? 4.049 -7.376 2.184 1.00 84.56 83 ARG A CA 1
ATOM 630 C C . ARG A 1 83 ? 4.049 -5.864 2.371 1.00 84.56 83 ARG A C 1
ATOM 632 O O . ARG A 1 83 ? 4.931 -5.161 1.895 1.00 84.56 83 ARG A O 1
ATOM 639 N N . VAL A 1 84 ? 3.051 -5.383 3.110 1.00 86.81 84 VAL A N 1
ATOM 640 C CA . VAL A 1 84 ? 2.920 -3.978 3.505 1.00 86.81 84 VAL A CA 1
ATOM 641 C C . VAL A 1 84 ? 2.934 -3.919 5.021 1.00 86.81 84 VAL A C 1
ATOM 643 O O . VAL A 1 84 ? 1.994 -4.375 5.680 1.00 86.81 84 VAL A O 1
ATOM 646 N N . GLY A 1 85 ? 4.028 -3.382 5.553 1.00 84.19 85 GLY A N 1
ATOM 647 C CA . GLY A 1 85 ? 4.277 -3.309 6.986 1.00 84.19 85 GLY A CA 1
ATOM 648 C C . GLY A 1 85 ? 4.826 -4.585 7.606 1.00 84.19 85 GLY A C 1
ATOM 649 O O . GLY A 1 85 ? 4.699 -5.688 7.071 1.00 84.19 85 GLY A O 1
ATOM 650 N N . TYR A 1 86 ? 5.458 -4.404 8.766 1.00 84.81 86 TYR A N 1
ATOM 651 C CA . TYR A 1 86 ? 6.056 -5.497 9.519 1.00 84.81 86 TYR A CA 1
ATOM 652 C C . TYR A 1 86 ? 4.984 -6.403 10.131 1.00 84.81 86 TYR A C 1
ATOM 654 O O . TYR A 1 86 ? 4.063 -5.929 10.803 1.00 84.81 86 TYR A O 1
ATOM 662 N N . ARG A 1 87 ? 5.145 -7.709 9.918 1.00 82.38 87 ARG A N 1
ATOM 663 C CA . ARG A 1 87 ? 4.320 -8.797 10.459 1.00 82.38 87 ARG A CA 1
ATOM 664 C C . ARG A 1 87 ? 5.106 -10.109 10.423 1.00 82.38 87 ARG A C 1
ATOM 666 O O . ARG A 1 87 ? 6.135 -10.159 9.746 1.00 82.38 87 ARG A O 1
ATOM 673 N N . ALA A 1 88 ? 4.616 -11.124 11.137 1.00 78.94 88 ALA A N 1
ATOM 674 C CA . ALA A 1 88 ? 5.186 -12.474 11.144 1.00 78.94 88 ALA A CA 1
ATOM 675 C C . ALA A 1 88 ? 5.339 -13.026 9.714 1.00 78.94 88 ALA A C 1
ATOM 677 O O . ALA A 1 88 ? 4.610 -12.617 8.800 1.00 78.94 88 ALA A O 1
ATOM 678 N N . ASP A 1 89 ? 6.323 -13.891 9.489 1.00 72.75 89 ASP A N 1
ATOM 679 C CA . ASP A 1 89 ? 6.680 -14.325 8.135 1.00 72.75 89 ASP A CA 1
ATOM 680 C C . ASP A 1 89 ? 5.608 -15.231 7.530 1.00 72.75 89 ASP A C 1
ATOM 682 O O . ASP A 1 89 ? 5.276 -15.074 6.356 1.00 72.75 89 ASP A O 1
ATOM 686 N N . GLU A 1 90 ? 4.966 -16.036 8.369 1.00 78.12 90 GLU A N 1
ATOM 687 C CA . GLU A 1 90 ? 3.873 -16.956 8.061 1.00 78.12 90 GLU A CA 1
ATOM 688 C C . GLU A 1 90 ? 2.591 -16.240 7.614 1.00 78.12 90 GLU A C 1
ATOM 690 O O . GLU A 1 90 ? 1.721 -16.861 6.997 1.00 78.12 90 GLU A O 1
ATOM 695 N N . LEU A 1 91 ? 2.484 -14.940 7.913 1.00 84.44 91 LEU A N 1
ATOM 696 C CA . LEU A 1 91 ? 1.320 -14.109 7.637 1.00 84.44 91 LEU A CA 1
ATOM 697 C C . LEU A 1 91 ? 1.513 -13.315 6.339 1.00 84.44 91 LEU A C 1
ATOM 699 O O . LEU A 1 91 ? 1.895 -12.137 6.333 1.00 84.44 91 LEU A O 1
ATOM 703 N N . ASP A 1 92 ? 1.252 -13.963 5.207 1.00 87.62 92 ASP A N 1
ATOM 704 C CA . ASP A 1 92 ? 1.132 -13.279 3.920 1.00 87.62 92 ASP A CA 1
ATOM 705 C C . ASP A 1 92 ? -0.115 -12.364 3.872 1.00 87.62 92 ASP A C 1
ATOM 707 O O . ASP A 1 92 ? -0.843 -12.195 4.854 1.00 87.62 92 ASP A O 1
ATOM 711 N N . ALA A 1 93 ? -0.325 -11.675 2.747 1.00 90.50 93 ALA A N 1
ATOM 712 C CA . ALA A 1 93 ? -1.448 -10.748 2.627 1.00 90.50 93 ALA A CA 1
ATOM 713 C C . ALA A 1 93 ? -2.812 -11.458 2.647 1.00 90.50 93 ALA A C 1
ATOM 715 O O . ALA A 1 93 ? -3.747 -10.897 3.208 1.00 90.50 93 ALA A O 1
ATOM 716 N N . ALA A 1 94 ? -2.925 -12.658 2.069 1.00 90.88 94 ALA A N 1
ATOM 717 C CA . ALA A 1 94 ? -4.181 -13.399 1.982 1.00 90.88 94 ALA A CA 1
ATOM 718 C C . ALA A 1 94 ? -4.583 -13.960 3.352 1.00 90.88 94 ALA A C 1
ATOM 720 O O . ALA A 1 94 ? -5.698 -13.726 3.810 1.00 90.88 94 ALA A O 1
ATOM 721 N N . LYS A 1 95 ? -3.644 -14.582 4.069 1.00 92.81 95 LYS A N 1
ATOM 722 C CA . LYS A 1 95 ? -3.862 -15.030 5.451 1.00 92.81 95 LYS A CA 1
ATOM 723 C C . LYS A 1 95 ? -4.175 -13.866 6.383 1.00 92.81 95 LYS A C 1
ATOM 725 O O . LYS A 1 95 ? -5.030 -13.983 7.253 1.00 92.81 95 LYS A O 1
ATOM 730 N N . LEU A 1 96 ? -3.523 -12.713 6.196 1.00 95.75 96 LEU A N 1
ATOM 731 C CA . LEU A 1 96 ? -3.867 -11.510 6.956 1.00 95.75 96 LEU A CA 1
ATOM 732 C C . LEU A 1 96 ? -5.279 -11.004 6.612 1.00 95.75 96 LEU A C 1
ATOM 734 O O . LEU A 1 96 ? -5.981 -10.565 7.516 1.00 95.75 96 LEU A O 1
ATOM 738 N N . GLU A 1 97 ? -5.719 -11.061 5.349 1.00 96.94 97 GLU A N 1
ATOM 739 C CA . GLU A 1 97 ? -7.111 -10.753 4.981 1.00 96.94 97 GLU A CA 1
ATOM 740 C C . GLU A 1 97 ? -8.088 -11.685 5.719 1.00 96.94 97 GLU A C 1
ATOM 742 O O . GLU A 1 97 ? -9.010 -11.193 6.374 1.00 96.94 97 GLU A O 1
ATOM 747 N N . GLU A 1 98 ? -7.848 -13.000 5.702 1.00 96.88 98 GLU A N 1
ATOM 748 C CA . GLU A 1 98 ? -8.672 -13.991 6.410 1.00 96.88 98 GLU A CA 1
ATOM 749 C C . GLU A 1 98 ? -8.708 -13.744 7.922 1.00 96.88 98 GLU A C 1
ATOM 751 O O . GLU A 1 98 ? -9.792 -13.662 8.510 1.00 96.88 98 GLU A O 1
ATOM 756 N N . LEU A 1 99 ? -7.546 -13.539 8.549 1.00 97.75 99 LEU A N 1
ATOM 757 C CA . LEU A 1 99 ? -7.439 -13.246 9.976 1.00 97.75 99 LEU A CA 1
ATOM 758 C C . LEU A 1 99 ? -8.199 -11.966 10.340 1.00 97.75 99 LEU A C 1
ATOM 760 O O . LEU A 1 99 ? -9.003 -11.962 11.274 1.00 97.75 99 LEU A O 1
ATOM 764 N N . LEU A 1 100 ? -8.012 -10.875 9.591 1.00 98.31 100 LEU A N 1
ATOM 765 C CA . LEU A 1 100 ? -8.731 -9.628 9.861 1.00 98.31 100 LEU A CA 1
ATOM 766 C C . LEU A 1 100 ? -10.238 -9.772 9.654 1.00 98.31 100 LEU A C 1
ATOM 768 O O . LEU A 1 100 ? -11.002 -9.119 10.368 1.00 98.31 100 LEU A O 1
ATOM 772 N N . GLN A 1 101 ? -10.678 -10.592 8.698 1.00 98.06 101 GLN A N 1
ATOM 773 C CA . GLN A 1 101 ? -12.089 -10.761 8.364 1.00 98.06 101 GLN A CA 1
ATOM 774 C C . GLN A 1 101 ? -12.817 -11.697 9.339 1.00 98.06 101 GLN A C 1
ATOM 776 O O . GLN A 1 101 ? -13.968 -11.425 9.696 1.00 98.06 101 GLN A O 1
ATOM 781 N N . HIS A 1 102 ? -12.149 -12.754 9.802 1.00 97.50 102 HIS A N 1
ATOM 782 C CA . HIS A 1 102 ? -12.786 -13.867 10.507 1.00 97.50 102 HIS A CA 1
ATOM 783 C C . HIS A 1 102 ? -12.246 -14.136 11.914 1.00 97.50 102 HIS A C 1
ATOM 785 O O . HIS A 1 102 ? -12.989 -14.690 12.723 1.00 97.50 102 HIS A O 1
ATOM 791 N N . GLY A 1 103 ? -11.024 -13.707 12.240 1.00 98.00 103 GLY A N 1
ATOM 792 C CA . GLY A 1 103 ? -10.414 -13.942 13.552 1.00 98.00 103 GLY A CA 1
ATOM 793 C C . GLY A 1 103 ? -11.224 -13.348 14.704 1.00 98.00 103 GLY A C 1
ATOM 794 O O . GLY A 1 103 ? -11.926 -12.350 14.538 1.00 98.00 103 GLY A O 1
ATOM 795 N N . GLU A 1 104 ? -11.134 -13.932 15.889 1.00 98.12 104 GLU A N 1
ATOM 796 C CA . GLU A 1 104 ? -11.796 -13.463 17.101 1.00 98.12 104 GLU A CA 1
ATOM 797 C C . GLU A 1 104 ? -11.291 -12.072 17.512 1.00 98.12 104 GLU A C 1
ATOM 799 O O . GLU A 1 104 ? -10.090 -11.829 17.584 1.00 98.12 104 GLU A O 1
ATOM 804 N N . ILE A 1 105 ? -12.208 -11.145 17.809 1.00 98.19 105 ILE A N 1
ATOM 805 C CA . ILE A 1 105 ? -11.848 -9.839 18.379 1.00 98.19 105 ILE A CA 1
ATOM 806 C C . ILE A 1 105 ? -11.649 -10.031 19.882 1.00 98.19 105 ILE A C 1
ATOM 808 O O . ILE A 1 105 ? -12.624 -10.077 20.632 1.00 98.19 105 ILE A O 1
ATOM 812 N N . VAL A 1 106 ? -10.392 -10.122 20.316 1.00 97.88 106 VAL A N 1
ATOM 813 C CA . VAL A 1 106 ? -10.039 -10.370 21.723 1.00 97.88 106 VAL A CA 1
ATOM 814 C C . VAL A 1 106 ? -10.049 -9.091 22.560 1.00 97.88 106 VAL A C 1
ATOM 816 O O . VAL A 1 106 ? -10.276 -9.134 23.767 1.00 97.88 106 VAL A O 1
ATOM 819 N N . SER A 1 107 ? -9.832 -7.929 21.935 1.00 97.50 107 SER A N 1
ATOM 820 C CA . SER A 1 107 ? -9.993 -6.635 22.601 1.00 97.50 107 SER A CA 1
ATOM 821 C C . SER A 1 107 ? -10.410 -5.529 21.632 1.00 97.50 107 SER A C 1
ATOM 823 O O . SER A 1 107 ? -10.151 -5.600 20.431 1.00 97.50 107 SER A O 1
ATOM 825 N N . SER A 1 108 ? -11.066 -4.502 22.176 1.00 97.50 108 SER A N 1
ATOM 826 C CA . SER A 1 108 ? -11.477 -3.292 21.463 1.00 97.50 108 SER A CA 1
ATOM 827 C C . SER A 1 108 ? -11.283 -2.091 22.382 1.00 97.50 108 SER A C 1
ATOM 829 O O . SER A 1 108 ? -11.978 -1.963 23.389 1.00 97.50 108 SER A O 1
ATOM 831 N N . THR A 1 109 ? -10.352 -1.207 22.038 1.00 97.50 109 THR A N 1
ATOM 832 C CA . THR A 1 109 ? -10.004 -0.025 22.841 1.00 97.50 109 THR A CA 1
ATOM 833 C C . THR A 1 109 ? -10.027 1.239 21.991 1.00 97.50 109 THR A C 1
ATOM 835 O O . THR A 1 109 ? -9.881 1.176 20.776 1.00 97.50 109 THR A O 1
ATOM 838 N N . GLU A 1 110 ? -10.230 2.398 22.610 1.00 96.75 110 GLU A N 1
ATOM 839 C CA . GLU A 1 110 ? -10.051 3.684 21.931 1.00 96.75 110 GLU A CA 1
ATOM 840 C C . GLU A 1 110 ? -8.626 4.180 22.167 1.00 96.75 110 GLU A C 1
ATOM 842 O O . GLU A 1 110 ? -8.178 4.272 23.311 1.00 96.75 110 GLU A O 1
ATOM 847 N N . ALA A 1 111 ? -7.924 4.519 21.090 1.00 93.50 111 ALA A N 1
ATOM 848 C CA . ALA A 1 111 ? -6.577 5.064 21.149 1.00 93.50 111 ALA A CA 1
ATOM 849 C C . ALA A 1 111 ? -6.393 6.178 20.116 1.00 93.50 111 ALA A C 1
ATOM 851 O O . ALA A 1 111 ? -7.035 6.200 19.062 1.00 93.50 111 ALA A O 1
ATOM 852 N N . GLU A 1 112 ? -5.486 7.109 20.402 1.00 90.00 112 GLU A N 1
ATOM 853 C CA . GLU A 1 112 ? -5.075 8.103 19.419 1.00 90.00 112 GLU A CA 1
ATOM 854 C C . GLU A 1 112 ? -4.117 7.454 18.413 1.00 90.00 112 GLU A C 1
ATOM 856 O O . GLU A 1 112 ? -2.967 7.150 18.721 1.00 90.00 112 GLU A O 1
ATOM 861 N N . ILE A 1 113 ? -4.594 7.258 17.185 1.00 87.31 113 ILE A N 1
ATOM 862 C CA . ILE A 1 113 ? -3.828 6.691 16.079 1.00 87.31 113 ILE A CA 1
ATOM 863 C C . ILE A 1 113 ? -3.735 7.735 14.963 1.00 87.31 113 ILE A C 1
ATOM 865 O O . ILE A 1 113 ? -4.739 8.250 14.472 1.00 87.31 113 ILE A O 1
ATOM 869 N N . TYR A 1 114 ? -2.507 8.076 14.565 1.00 80.88 114 TYR A N 1
ATOM 870 C CA . TYR A 1 114 ? -2.216 9.071 13.516 1.00 80.88 114 TYR A CA 1
ATOM 871 C C . TYR A 1 114 ? -2.849 10.448 13.784 1.00 80.88 114 TYR A C 1
ATOM 873 O O . TYR A 1 114 ? -3.351 11.109 12.871 1.00 80.88 114 TYR A O 1
ATOM 881 N N . SER A 1 115 ? -2.829 10.881 15.049 1.00 82.31 115 SER A N 1
ATOM 882 C CA . SER A 1 115 ? -3.462 12.125 15.512 1.00 82.31 115 SER A CA 1
ATOM 883 C C . SER A 1 115 ? -4.982 12.137 15.364 1.00 82.31 115 SER A C 1
ATOM 885 O O . SER A 1 115 ? -5.596 13.169 15.085 1.00 82.31 115 SER A O 1
ATOM 887 N N . THR A 1 116 ? -5.625 10.975 15.454 1.00 84.88 116 THR A N 1
ATOM 888 C CA . THR A 1 116 ? -7.081 10.879 15.510 1.00 84.88 116 THR A CA 1
ATOM 889 C C . THR A 1 116 ? -7.496 9.725 16.411 1.00 84.88 116 THR A C 1
ATOM 891 O O . THR A 1 116 ? -6.915 8.649 16.338 1.00 84.88 116 THR A O 1
ATOM 894 N N . ASN A 1 117 ? -8.532 9.913 17.227 1.00 90.94 117 ASN A N 1
ATOM 895 C CA . ASN A 1 117 ? -9.084 8.802 18.001 1.00 90.94 117 ASN A CA 1
ATOM 896 C C . ASN A 1 117 ? -9.664 7.742 17.059 1.00 90.94 117 ASN A C 1
ATOM 898 O O . ASN A 1 117 ? -10.357 8.052 16.074 1.00 90.94 117 ASN A O 1
ATOM 902 N N . ARG A 1 118 ? -9.302 6.496 17.336 1.00 92.81 118 ARG A N 1
ATOM 903 C CA . ARG A 1 118 ? -9.660 5.315 16.569 1.00 92.81 118 ARG A CA 1
ATOM 904 C C . ARG A 1 118 ? -9.922 4.163 17.524 1.00 92.81 118 ARG A C 1
ATOM 906 O O . ARG A 1 118 ? -9.203 3.983 18.505 1.00 92.81 118 ARG A O 1
ATOM 913 N N . THR A 1 119 ? -10.874 3.325 17.141 1.00 96.88 119 THR A N 1
ATOM 914 C CA . THR A 1 119 ? -11.051 2.019 17.755 1.00 96.88 119 THR A CA 1
ATOM 915 C C . THR A 1 119 ? -9.938 1.090 17.266 1.00 96.88 119 THR A C 1
ATOM 917 O O . THR A 1 119 ? -9.842 0.803 16.069 1.00 96.88 119 THR A O 1
ATOM 920 N N . VAL A 1 120 ? -9.090 0.637 18.184 1.00 97.81 120 VAL A N 1
ATOM 921 C CA . VAL A 1 120 ? -8.039 -0.356 17.955 1.00 97.81 120 VAL A CA 1
ATOM 922 C C . VAL A 1 120 ? -8.537 -1.712 18.430 1.00 97.81 120 VAL A C 1
ATOM 924 O O . VAL A 1 120 ? -9.024 -1.852 19.553 1.00 97.81 120 VAL A O 1
ATOM 927 N N . LEU A 1 121 ? -8.418 -2.698 17.552 1.00 98.38 121 LEU A N 1
ATOM 928 C CA . LEU A 1 121 ? -8.786 -4.083 17.777 1.00 98.38 121 LEU A CA 1
ATOM 929 C C . LEU A 1 121 ? -7.521 -4.927 17.910 1.00 98.38 121 LEU A C 1
ATOM 931 O O . LEU A 1 121 ? -6.579 -4.737 17.143 1.00 98.38 121 LEU A O 1
ATOM 935 N N . GLU A 1 122 ? -7.538 -5.891 18.819 1.00 98.25 122 GLU A N 1
ATOM 936 C CA . GLU A 1 122 ? -6.645 -7.051 18.751 1.00 98.25 122 GLU A CA 1
ATOM 937 C C . GLU A 1 122 ? -7.474 -8.223 18.215 1.00 98.25 122 GLU A C 1
ATOM 939 O O . GLU A 1 122 ? -8.570 -8.489 18.721 1.00 98.25 122 GLU A O 1
ATOM 944 N N . ILE A 1 123 ? -6.986 -8.874 17.159 1.00 98.38 123 ILE A N 1
ATOM 945 C CA . ILE A 1 123 ? -7.693 -9.929 16.424 1.00 98.38 123 ILE A CA 1
ATOM 946 C C . ILE A 1 123 ? -6.825 -11.183 16.399 1.00 98.38 123 ILE A C 1
ATOM 948 O O . ILE A 1 123 ? -5.653 -11.094 16.036 1.00 98.38 123 ILE A O 1
ATOM 952 N N . SER A 1 124 ? -7.397 -12.327 16.777 1.00 97.44 124 SER A N 1
ATOM 953 C CA . SER A 1 124 ? -6.686 -13.598 16.942 1.00 97.44 124 SER A CA 1
ATOM 954 C C . SER A 1 124 ? -7.364 -14.751 16.204 1.00 97.44 124 SER A C 1
ATOM 956 O O . SER A 1 124 ? -8.588 -14.819 16.165 1.00 97.44 124 SER A O 1
ATOM 958 N N . ASP A 1 125 ? -6.592 -15.684 15.658 1.00 95.56 125 ASP A N 1
ATOM 959 C CA . ASP A 1 125 ? -7.075 -16.999 15.195 1.00 95.56 125 ASP A CA 1
ATOM 960 C C . ASP A 1 125 ? -6.734 -18.137 16.176 1.00 95.56 125 ASP A C 1
ATOM 962 O O . ASP A 1 125 ? -7.022 -19.300 15.908 1.00 95.56 125 ASP A O 1
ATOM 966 N N . GLY A 1 126 ? -6.154 -17.799 17.332 1.00 93.31 126 GLY A N 1
ATOM 967 C CA . GLY A 1 126 ? -5.697 -18.749 18.347 1.00 93.31 126 GLY A CA 1
ATOM 968 C C . GLY A 1 126 ? -4.208 -19.085 18.253 1.00 93.31 126 GLY A C 1
ATOM 969 O O . GLY A 1 126 ? -3.615 -19.423 19.276 1.00 93.31 126 GLY A O 1
ATOM 970 N N . GLU A 1 127 ? -3.587 -18.923 17.084 1.00 90.38 127 GLU A N 1
ATOM 971 C CA . GLU A 1 127 ? -2.142 -19.101 16.895 1.00 90.38 127 GLU A CA 1
ATOM 972 C C . GLU A 1 127 ? -1.416 -17.758 16.927 1.00 90.38 127 GLU A C 1
ATOM 974 O O . GLU A 1 127 ? -0.353 -17.621 17.538 1.00 90.38 127 GLU A O 1
ATOM 979 N N . MET A 1 128 ? -2.012 -16.739 16.312 1.00 91.94 128 MET A N 1
ATOM 980 C CA . MET A 1 128 ? -1.421 -15.419 16.206 1.00 91.94 128 MET A CA 1
ATOM 981 C C . MET A 1 128 ? -2.421 -14.311 16.490 1.00 91.94 128 MET A C 1
ATOM 983 O O . MET A 1 128 ? -3.620 -14.437 16.275 1.00 91.94 128 MET A O 1
ATOM 987 N N . THR A 1 129 ? -1.906 -13.187 16.985 1.00 95.62 129 THR A N 1
ATOM 988 C CA . THR A 1 129 ? -2.708 -12.000 17.281 1.00 95.62 129 THR A CA 1
ATOM 989 C C . THR A 1 129 ? -2.118 -10.780 16.591 1.00 95.62 129 THR A C 1
ATOM 991 O O . THR A 1 129 ? -0.919 -10.499 16.694 1.00 95.62 129 THR A O 1
ATOM 994 N N . VAL A 1 130 ? -2.972 -10.035 15.892 1.00 97.12 130 VAL A N 1
ATOM 995 C CA . VAL A 1 130 ? -2.615 -8.805 15.185 1.00 97.12 130 VAL A CA 1
ATOM 996 C C . VAL A 1 130 ? -3.437 -7.625 15.682 1.00 97.12 130 VAL A C 1
ATOM 998 O O . VAL A 1 130 ? -4.619 -7.755 15.999 1.00 97.12 130 VAL A O 1
ATOM 1001 N N . ALA A 1 131 ? -2.815 -6.448 15.675 1.00 97.00 131 ALA A N 1
ATOM 1002 C CA . ALA A 1 131 ? -3.516 -5.199 15.915 1.00 97.00 131 ALA A CA 1
ATOM 1003 C C . ALA A 1 131 ? -4.135 -4.683 14.608 1.00 97.00 131 ALA A C 1
ATOM 1005 O O . ALA A 1 131 ? -3.548 -4.805 13.526 1.00 97.00 131 ALA A O 1
ATOM 1006 N N . ALA A 1 132 ? -5.302 -4.054 14.706 1.00 97.75 132 ALA A N 1
ATOM 1007 C CA . ALA A 1 132 ? -5.981 -3.433 13.581 1.00 97.75 132 ALA A CA 1
ATOM 1008 C C . ALA A 1 132 ? -6.757 -2.182 14.004 1.00 97.75 132 ALA A C 1
ATOM 1010 O O . ALA A 1 132 ? -7.184 -2.044 15.145 1.00 97.75 132 ALA A O 1
ATOM 1011 N N . VAL A 1 133 ? -6.971 -1.265 13.069 1.00 96.88 133 VAL A N 1
ATOM 1012 C CA . VAL A 1 133 ? -7.808 -0.080 13.252 1.00 96.88 133 VAL A CA 1
ATOM 1013 C C . VAL A 1 133 ? -9.164 -0.322 12.604 1.00 96.88 133 VAL A C 1
ATOM 1015 O O . VAL A 1 133 ? -9.249 -0.606 11.408 1.00 96.88 133 VAL A O 1
ATOM 1018 N N . PHE A 1 134 ? -10.234 -0.155 13.376 1.00 97.44 134 PHE A N 1
ATOM 1019 C CA . PHE A 1 134 ? -11.589 -0.126 12.843 1.00 97.44 134 PHE A CA 1
ATOM 1020 C C . PHE A 1 134 ? -11.969 1.295 12.411 1.00 97.44 134 PHE A C 1
ATOM 1022 O O . PHE A 1 134 ? -11.864 2.260 13.172 1.00 97.44 134 PHE A O 1
ATOM 1029 N N . VAL A 1 135 ? -12.458 1.421 11.178 1.00 94.31 135 VAL A N 1
ATOM 1030 C CA . VAL A 1 135 ? -12.972 2.673 10.619 1.00 94.31 135 VAL A CA 1
ATOM 1031 C C . VAL A 1 135 ? -14.424 2.473 10.215 1.00 94.31 135 VAL A C 1
ATOM 1033 O O . VAL A 1 135 ? -14.752 1.752 9.273 1.00 94.31 135 VAL A O 1
ATOM 1036 N N . LYS A 1 136 ? -15.323 3.156 10.925 1.00 93.88 136 LYS A N 1
ATOM 1037 C CA . LYS A 1 136 ? -16.751 3.168 10.603 1.00 93.88 136 LYS A CA 1
ATOM 1038 C C . LYS A 1 136 ? -16.979 3.744 9.203 1.00 93.88 136 LYS A C 1
ATOM 1040 O O . LYS A 1 136 ? -16.571 4.872 8.917 1.00 93.88 136 LYS A O 1
ATOM 1045 N N . ARG A 1 137 ? -17.725 3.025 8.357 1.00 91.44 137 ARG A N 1
ATOM 1046 C CA . ARG A 1 137 ? -18.137 3.559 7.049 1.00 91.44 137 ARG A CA 1
ATOM 1047 C C . ARG A 1 137 ? -19.257 4.584 7.219 1.00 91.44 137 ARG A C 1
ATOM 1049 O O . ARG A 1 137 ? -20.148 4.415 8.053 1.00 91.44 137 ARG A O 1
ATOM 1056 N N . ARG A 1 138 ? -19.242 5.646 6.408 1.00 87.81 138 ARG A N 1
ATOM 1057 C CA . ARG A 1 138 ? -20.263 6.714 6.475 1.00 87.81 138 ARG A CA 1
ATOM 1058 C C . ARG A 1 138 ? -21.594 6.287 5.862 1.00 87.81 138 ARG A C 1
ATOM 1060 O O . ARG A 1 138 ? -22.650 6.712 6.311 1.00 87.81 138 ARG A O 1
ATOM 1067 N N . SER A 1 139 ? -21.534 5.462 4.826 1.00 91.19 139 SER A N 1
ATOM 1068 C CA . SER A 1 139 ? -22.684 4.829 4.186 1.00 91.19 139 SER A CA 1
ATOM 1069 C C . SER A 1 139 ? -22.226 3.537 3.512 1.00 91.19 139 SER A C 1
ATOM 1071 O O . SER A 1 139 ? -21.025 3.285 3.408 1.00 91.19 139 SER A O 1
ATOM 1073 N N . ARG A 1 140 ? -23.174 2.725 3.028 1.00 88.69 140 ARG A N 1
ATOM 1074 C CA . ARG A 1 140 ? -22.875 1.520 2.235 1.00 88.69 140 ARG A CA 1
ATOM 1075 C C . ARG A 1 140 ? -21.927 1.809 1.063 1.00 88.69 140 ARG A C 1
ATOM 1077 O O . ARG A 1 140 ? -21.051 1.007 0.794 1.00 88.69 140 ARG A O 1
ATOM 1084 N N . TRP A 1 141 ? -22.085 2.969 0.430 1.00 92.44 141 TRP A N 1
ATOM 1085 C CA . TRP A 1 141 ? -21.383 3.379 -0.790 1.00 92.44 141 TRP A CA 1
ATOM 1086 C C . TRP A 1 141 ? -20.233 4.362 -0.533 1.00 92.44 141 TRP A C 1
ATOM 1088 O O . TRP A 1 141 ? -19.882 5.164 -1.403 1.00 92.44 141 TRP A O 1
ATOM 1098 N N . ASN A 1 142 ? -19.715 4.386 0.696 1.00 93.38 142 ASN A N 1
ATOM 1099 C CA . ASN A 1 142 ? -18.637 5.278 1.096 1.00 93.38 142 ASN A CA 1
ATOM 1100 C C . ASN A 1 142 ? -17.707 4.580 2.096 1.00 93.38 142 ASN A C 1
ATOM 1102 O O . ASN A 1 142 ? -17.755 4.854 3.302 1.00 93.38 142 ASN A O 1
ATOM 1106 N N . ASN A 1 143 ? -16.888 3.667 1.568 1.00 95.94 143 ASN A N 1
ATOM 1107 C CA . ASN A 1 143 ? -15.832 2.970 2.300 1.00 95.94 143 ASN A CA 1
ATOM 1108 C C . ASN A 1 143 ? -14.446 3.225 1.663 1.00 95.94 143 ASN A C 1
ATOM 1110 O O . ASN A 1 143 ? -13.925 2.377 0.935 1.00 95.94 143 ASN A O 1
ATOM 1114 N N . PRO A 1 144 ? -13.858 4.415 1.878 1.00 96.69 144 PRO A N 1
ATOM 1115 C CA . PRO A 1 144 ? -12.661 4.836 1.157 1.00 96.69 144 PRO A CA 1
ATOM 1116 C C . PRO A 1 144 ? -11.369 4.146 1.626 1.00 96.69 144 PRO A C 1
ATOM 1118 O O . PRO A 1 144 ? -10.441 4.048 0.831 1.00 96.69 144 PRO A O 1
ATOM 1121 N N . GLU A 1 145 ? -11.301 3.628 2.858 1.00 96.00 145 GLU A N 1
ATOM 1122 C CA . GLU A 1 145 ? -10.147 2.836 3.328 1.00 96.00 145 GLU A CA 1
ATOM 1123 C C . GLU A 1 145 ? -10.024 1.528 2.542 1.00 96.00 145 GLU A C 1
ATOM 1125 O O . GLU A 1 145 ? -8.975 1.231 1.973 1.00 96.00 145 GLU A O 1
ATOM 1130 N N . LEU A 1 146 ? -11.130 0.786 2.424 1.00 97.56 146 LEU A N 1
ATOM 1131 C CA . LEU A 1 146 ? -11.161 -0.436 1.624 1.00 97.56 146 LEU A CA 1
ATOM 1132 C C . LEU A 1 146 ? -10.955 -0.148 0.131 1.00 97.56 146 LEU A C 1
ATOM 1134 O O . LEU A 1 146 ? -10.265 -0.901 -0.552 1.00 97.56 146 LEU A O 1
ATOM 1138 N N . ALA A 1 147 ? -11.507 0.957 -0.378 1.00 98.25 147 ALA A N 1
ATOM 1139 C CA . ALA A 1 147 ? -11.300 1.353 -1.768 1.00 98.25 147 ALA A CA 1
ATOM 1140 C C . ALA A 1 147 ? -9.833 1.695 -2.069 1.00 98.25 147 ALA A C 1
ATOM 1142 O O . ALA A 1 147 ? -9.329 1.313 -3.123 1.00 98.25 147 ALA A O 1
ATOM 1143 N N . ALA A 1 148 ? -9.140 2.375 -1.148 1.00 98.38 148 ALA A N 1
ATOM 1144 C CA . ALA A 1 148 ? -7.713 2.650 -1.280 1.00 98.38 148 ALA A CA 1
ATOM 1145 C C . ALA A 1 148 ? -6.901 1.349 -1.298 1.00 98.38 148 ALA A C 1
ATOM 1147 O O . ALA A 1 148 ? -6.037 1.197 -2.152 1.00 98.38 148 ALA A O 1
ATOM 1148 N N . TYR A 1 149 ? -7.223 0.388 -0.427 1.00 98.12 149 TYR A N 1
ATOM 1149 C CA . TYR A 1 149 ? -6.554 -0.913 -0.395 1.00 98.12 149 TYR A CA 1
ATOM 1150 C C . TYR A 1 149 ? -6.746 -1.723 -1.685 1.00 98.12 149 TYR A C 1
ATOM 1152 O O . TYR A 1 149 ? -5.775 -2.224 -2.253 1.00 98.12 149 TYR A O 1
ATOM 1160 N N . ARG A 1 150 ? -7.985 -1.824 -2.185 1.00 97.88 150 ARG A N 1
ATOM 1161 C CA . ARG A 1 150 ? -8.269 -2.531 -3.447 1.00 97.88 150 ARG A CA 1
ATOM 1162 C C . ARG A 1 150 ? -7.548 -1.880 -4.629 1.00 97.88 150 ARG A C 1
ATOM 1164 O O . ARG A 1 150 ? -6.984 -2.582 -5.461 1.00 97.88 150 ARG A O 1
ATOM 1171 N N . LEU A 1 151 ? -7.515 -0.547 -4.672 1.00 98.19 151 LEU A N 1
ATOM 1172 C CA . LEU A 1 151 ? -6.817 0.184 -5.725 1.00 98.19 151 LEU A CA 1
ATOM 1173 C C . LEU A 1 151 ? -5.286 0.073 -5.613 1.00 98.19 151 LEU A C 1
ATOM 1175 O O . LEU A 1 151 ? -4.623 -0.045 -6.635 1.00 98.19 151 LEU A O 1
ATOM 1179 N N . ASP A 1 152 ? -4.723 0.086 -4.404 1.00 97.25 152 ASP A N 1
ATOM 1180 C CA . ASP A 1 152 ? -3.294 -0.162 -4.159 1.00 97.25 152 ASP A CA 1
ATOM 1181 C C . ASP A 1 152 ? -2.870 -1.547 -4.657 1.00 97.25 152 ASP A C 1
ATOM 1183 O O . ASP A 1 152 ? -1.858 -1.652 -5.345 1.00 97.25 152 ASP A O 1
ATOM 1187 N N . ARG A 1 153 ? -3.691 -2.577 -4.400 1.00 93.69 153 ARG A N 1
ATOM 1188 C CA . ARG A 1 153 ? -3.499 -3.927 -4.950 1.00 93.69 153 ARG A CA 1
ATOM 1189 C C . ARG A 1 153 ? -3.519 -3.939 -6.472 1.00 93.69 153 ARG A C 1
ATOM 1191 O O . ARG A 1 153 ? -2.632 -4.522 -7.076 1.00 93.69 153 ARG A O 1
ATOM 1198 N N . PHE A 1 154 ? -4.514 -3.298 -7.083 1.00 93.62 154 PHE A N 1
ATOM 1199 C CA . PHE A 1 154 ? -4.617 -3.222 -8.542 1.00 93.62 154 PHE A CA 1
ATOM 1200 C C . PHE A 1 154 ? -3.405 -2.523 -9.172 1.00 93.62 154 PHE A C 1
ATOM 1202 O O . PHE A 1 154 ? -2.938 -2.911 -10.237 1.00 93.62 154 PHE A O 1
ATOM 1209 N N . LEU A 1 155 ? -2.900 -1.476 -8.520 1.00 91.81 155 LEU A N 1
ATOM 1210 C CA . LEU A 1 155 ? -1.756 -0.696 -8.988 1.00 91.81 155 LEU A CA 1
ATOM 1211 C C . LEU A 1 155 ? -0.398 -1.292 -8.585 1.00 91.81 155 LEU A C 1
ATOM 1213 O O . LEU A 1 155 ? 0.620 -0.742 -9.005 1.00 91.81 155 LEU A O 1
ATOM 1217 N N . GLU A 1 156 ? -0.388 -2.364 -7.785 1.00 88.75 156 GLU A N 1
ATOM 1218 C CA . GLU A 1 156 ? 0.811 -3.041 -7.267 1.00 88.75 156 GLU A CA 1
ATOM 1219 C C . GLU A 1 156 ? 1.784 -2.069 -6.578 1.00 88.75 156 GLU A C 1
ATOM 1221 O O . GLU A 1 156 ? 2.992 -2.072 -6.816 1.00 88.75 156 GLU A O 1
ATOM 1226 N N . LEU A 1 157 ? 1.245 -1.160 -5.758 1.00 89.81 157 LEU A N 1
ATOM 1227 C CA . LEU A 1 157 ? 2.064 -0.150 -5.075 1.00 89.81 157 LEU A CA 1
ATOM 1228 C C . LEU A 1 157 ? 2.693 -0.675 -3.792 1.00 89.81 157 LEU A C 1
ATOM 1230 O O . LEU A 1 157 ? 3.750 -0.187 -3.398 1.00 89.81 157 LEU A O 1
ATOM 1234 N N . ASP A 1 158 ? 2.029 -1.629 -3.142 1.00 92.06 158 ASP A N 1
ATOM 1235 C CA . ASP A 1 158 ? 2.430 -2.196 -1.859 1.00 92.06 158 ASP A CA 1
ATOM 1236 C C . ASP A 1 158 ? 2.663 -1.128 -0.786 1.00 92.06 158 ASP A C 1
ATOM 1238 O O . ASP A 1 158 ? 3.645 -1.155 -0.040 1.00 92.06 158 ASP A O 1
ATOM 1242 N N . MET A 1 159 ? 1.725 -0.181 -0.694 1.00 95.69 159 MET A N 1
ATOM 1243 C CA . MET A 1 159 ? 1.785 0.927 0.258 1.00 95.69 159 MET A CA 1
ATOM 1244 C C . MET A 1 159 ? 0.588 0.981 1.206 1.00 95.69 159 MET A C 1
ATOM 1246 O O . MET A 1 159 ? 0.707 1.548 2.289 1.00 95.69 159 MET A O 1
ATOM 1250 N N . VAL A 1 160 ? -0.568 0.412 0.864 1.00 97.56 160 VAL A N 1
ATOM 1251 C CA . VAL A 1 160 ? -1.741 0.425 1.755 1.00 97.56 160 VAL A CA 1
ATOM 1252 C C . VAL A 1 160 ? -1.809 -0.871 2.575 1.00 97.56 160 VAL A C 1
ATOM 1254 O O . VAL A 1 160 ? -1.905 -1.953 1.986 1.00 97.56 160 VAL A O 1
ATOM 1257 N N . PRO A 1 161 ? -1.785 -0.804 3.925 1.00 97.06 161 PRO A N 1
ATOM 1258 C CA . PRO A 1 161 ? -1.920 -1.988 4.770 1.00 97.06 161 PRO A CA 1
ATOM 1259 C C . PRO A 1 161 ? -3.200 -2.774 4.480 1.00 97.06 161 PRO A C 1
ATOM 1261 O O . PRO A 1 161 ? -4.220 -2.206 4.074 1.00 97.06 161 PRO A O 1
ATOM 1264 N N . VAL A 1 162 ? -3.151 -4.086 4.732 1.00 98.06 162 VAL A N 1
ATOM 1265 C CA . VAL A 1 162 ? -4.282 -4.992 4.494 1.00 98.06 162 VAL A CA 1
ATOM 1266 C C . VAL A 1 162 ? -5.550 -4.454 5.140 1.00 98.06 162 VAL A C 1
ATOM 1268 O O . VAL A 1 162 ? -5.558 -4.140 6.327 1.00 98.06 162 VAL A O 1
ATOM 1271 N N . THR A 1 163 ? -6.603 -4.304 4.340 1.00 98.31 163 THR A N 1
ATOM 1272 C CA . THR A 1 163 ? -7.877 -3.732 4.775 1.00 98.31 163 THR A CA 1
ATOM 1273 C C . THR A 1 163 ? -9.027 -4.597 4.283 1.00 98.31 163 THR A C 1
ATOM 1275 O O . THR A 1 163 ? -9.125 -4.869 3.090 1.00 98.31 163 THR A O 1
ATOM 1278 N N . VAL A 1 164 ? -9.930 -4.978 5.185 1.00 98.31 164 VAL A N 1
ATOM 1279 C CA . VAL A 1 164 ? -11.105 -5.810 4.878 1.00 98.31 164 VAL A CA 1
ATOM 1280 C C . VAL A 1 164 ? -12.401 -5.105 5.265 1.00 98.31 164 VAL A C 1
ATOM 1282 O O . VAL A 1 164 ? -12.414 -4.233 6.138 1.00 98.31 164 VAL A O 1
ATOM 1285 N N . GLU A 1 165 ? -13.515 -5.473 4.629 1.00 97.06 165 GLU A N 1
ATOM 1286 C CA . GLU A 1 165 ? -14.841 -5.093 5.123 1.00 97.06 165 GLU A CA 1
ATOM 1287 C C . GLU A 1 165 ? -15.219 -6.006 6.288 1.00 97.06 165 GLU A C 1
ATOM 1289 O O . GLU A 1 165 ? -15.358 -7.214 6.117 1.00 97.06 165 GLU A O 1
ATOM 1294 N N . ARG A 1 166 ? -15.412 -5.428 7.475 1.00 97.38 166 ARG A N 1
ATOM 1295 C CA . ARG A 1 166 ? -15.833 -6.185 8.653 1.00 97.38 166 ARG A CA 1
ATOM 1296 C C . ARG A 1 166 ? -16.643 -5.298 9.596 1.00 97.38 166 ARG A C 1
ATOM 1298 O O . ARG A 1 166 ? -16.168 -4.224 9.970 1.00 97.38 166 ARG A O 1
ATOM 1305 N N . PRO A 1 167 ? -17.868 -5.695 9.983 1.00 96.25 167 PRO A N 1
ATOM 1306 C CA . PRO A 1 167 ? -18.640 -4.956 10.971 1.00 96.25 167 PRO A CA 1
ATOM 1307 C C . PRO A 1 167 ? -18.086 -5.161 12.389 1.00 96.25 167 PRO A C 1
ATOM 1309 O O . PRO A 1 167 ? -17.630 -6.247 12.739 1.00 96.25 167 PRO A O 1
ATOM 1312 N N . LEU A 1 168 ? -18.208 -4.129 13.225 1.00 96.44 168 LEU A N 1
ATOM 1313 C CA . LEU A 1 168 ? -17.989 -4.194 14.669 1.00 96.44 168 LEU A CA 1
ATOM 1314 C C . LEU A 1 168 ? -19.347 -4.080 15.373 1.00 96.44 168 LEU A C 1
ATOM 1316 O O . LEU A 1 168 ? -19.958 -3.005 15.440 1.00 96.44 168 LEU A O 1
ATOM 1320 N N . GLY A 1 169 ? -19.872 -5.218 15.831 1.00 94.19 169 GLY A N 1
ATOM 1321 C CA . GLY A 1 169 ? -21.251 -5.323 16.308 1.00 94.19 169 GLY A CA 1
ATOM 1322 C C . GLY A 1 169 ? -22.250 -4.936 15.210 1.00 94.19 169 GLY A C 1
ATOM 1323 O O . GLY A 1 169 ? -22.258 -5.514 14.128 1.00 94.19 169 GLY A O 1
ATOM 1324 N N . LYS A 1 170 ? -23.087 -3.924 15.467 1.00 94.25 170 LYS A N 1
ATOM 1325 C CA . LYS A 1 170 ? -24.054 -3.395 14.480 1.00 94.25 170 LYS A CA 1
ATOM 1326 C C . LYS A 1 170 ? -23.461 -2.323 13.556 1.00 94.25 170 LYS A C 1
ATOM 1328 O O . LYS A 1 170 ? -24.151 -1.824 12.668 1.00 94.25 170 LYS A O 1
ATOM 1333 N N . THR A 1 171 ? -22.207 -1.930 13.773 1.00 95.88 171 THR A N 1
ATOM 1334 C CA . THR A 1 171 ? -21.572 -0.839 13.033 1.00 95.88 171 THR A CA 1
ATOM 1335 C C . THR A 1 171 ? -20.793 -1.400 11.858 1.00 95.88 171 THR A C 1
ATOM 1337 O O . THR A 1 171 ? -19.772 -2.053 12.036 1.00 95.88 171 THR A O 1
ATOM 1340 N N . ALA A 1 172 ? -21.243 -1.113 10.640 1.00 96.00 172 ALA A N 1
ATOM 1341 C CA . ALA A 1 172 ? -20.484 -1.470 9.452 1.00 96.00 172 ALA A CA 1
ATOM 1342 C C . ALA A 1 172 ? -19.242 -0.575 9.283 1.00 96.00 172 ALA A C 1
ATOM 1344 O O . ALA A 1 172 ? -19.276 0.626 9.578 1.00 96.00 172 ALA A O 1
ATOM 1345 N N . GLY A 1 173 ? -18.165 -1.143 8.753 1.00 95.81 173 GLY A N 1
ATOM 1346 C CA . GLY A 1 173 ? -16.901 -0.445 8.568 1.00 95.81 173 GLY A CA 1
ATOM 1347 C C . GLY A 1 173 ? -15.849 -1.318 7.903 1.00 95.81 173 GLY A C 1
ATOM 1348 O O . GLY A 1 173 ? -16.154 -2.383 7.365 1.00 95.81 173 GLY A O 1
ATOM 1349 N N . SER A 1 174 ? -14.619 -0.831 7.936 1.00 97.25 174 SER A N 1
ATOM 1350 C CA . SER A 1 174 ? -13.432 -1.563 7.515 1.00 97.25 174 SER A CA 1
ATOM 1351 C C . SER A 1 174 ? -12.499 -1.794 8.694 1.00 97.25 174 SER A C 1
ATOM 1353 O O . SER A 1 174 ? -12.423 -0.963 9.601 1.00 97.25 174 SER A O 1
ATOM 1355 N N . VAL A 1 175 ? -11.753 -2.890 8.642 1.00 98.25 175 VAL A N 1
ATOM 1356 C CA . VAL A 1 175 ? -10.678 -3.215 9.580 1.00 98.25 175 VAL A CA 1
ATOM 1357 C C . VAL A 1 175 ? -9.372 -3.192 8.796 1.00 98.25 175 VAL A C 1
ATOM 1359 O O . VAL A 1 175 ? -9.228 -3.938 7.831 1.00 98.25 175 VAL A O 1
ATOM 1362 N N . GLN A 1 176 ? -8.458 -2.300 9.171 1.00 97.94 176 GLN A N 1
ATOM 1363 C CA . GLN A 1 176 ? -7.151 -2.130 8.533 1.00 97.94 176 GLN A CA 1
ATOM 1364 C C . GLN A 1 176 ? -6.051 -2.600 9.480 1.00 97.94 176 GLN A C 1
ATOM 1366 O O . GLN A 1 176 ? -6.024 -2.186 10.636 1.00 97.94 176 GLN A O 1
ATOM 1371 N N . PHE A 1 177 ? -5.138 -3.438 8.995 1.00 97.69 177 PHE A N 1
ATOM 1372 C CA . PHE A 1 177 ? -3.977 -3.893 9.750 1.00 97.69 177 PHE A CA 1
ATOM 1373 C C . PHE A 1 177 ? -3.195 -2.704 10.319 1.00 97.69 177 PHE A C 1
ATOM 1375 O O . PHE A 1 177 ? -2.940 -1.729 9.609 1.00 97.69 177 PHE A O 1
ATOM 1382 N N . LEU A 1 178 ? -2.799 -2.805 11.589 1.00 95.56 178 LEU A N 1
ATOM 1383 C CA . LEU A 1 178 ? -1.954 -1.840 12.280 1.00 95.56 178 LEU A CA 1
ATOM 1384 C C . LEU A 1 178 ? -0.567 -2.465 12.504 1.00 95.56 178 LEU A C 1
ATOM 1386 O O . LEU A 1 178 ? -0.376 -3.202 13.475 1.00 95.56 178 LEU A O 1
ATOM 1390 N N . PRO A 1 179 ? 0.414 -2.189 11.625 1.00 90.88 179 PRO A N 1
ATOM 1391 C CA . PRO A 1 179 ? 1.749 -2.756 11.754 1.00 90.88 179 PRO A CA 1
ATOM 1392 C C . PRO A 1 179 ? 2.447 -2.282 13.031 1.00 90.88 179 PRO A C 1
ATOM 1394 O O . PRO A 1 179 ? 2.302 -1.133 13.459 1.00 90.88 179 PRO A O 1
ATOM 1397 N N . ARG A 1 180 ? 3.264 -3.164 13.611 1.00 89.56 180 ARG A N 1
ATOM 1398 C CA . ARG A 1 180 ? 4.158 -2.841 14.734 1.00 89.56 180 ARG A CA 1
ATOM 1399 C C . ARG A 1 180 ? 5.495 -2.301 14.212 1.00 89.56 180 ARG A C 1
ATOM 1401 O O . ARG A 1 180 ? 5.779 -2.379 13.020 1.00 89.56 180 ARG A O 1
ATOM 1408 N N . ASN A 1 181 ? 6.326 -1.781 15.118 1.00 91.19 181 ASN A N 1
ATOM 1409 C CA . ASN A 1 181 ? 7.671 -1.277 14.807 1.00 91.19 181 ASN A CA 1
ATOM 1410 C C . ASN A 1 181 ? 7.674 -0.230 13.675 1.00 91.19 181 ASN A C 1
ATOM 1412 O O . ASN A 1 181 ? 8.375 -0.354 12.668 1.00 91.19 181 ASN A O 1
ATOM 1416 N N . ILE A 1 182 ? 6.831 0.789 13.838 1.00 94.12 182 ILE A N 1
ATOM 1417 C CA . ILE A 1 182 ? 6.631 1.851 12.855 1.00 94.12 182 ILE A CA 1
ATOM 1418 C C . ILE A 1 182 ? 7.135 3.203 13.363 1.00 94.12 182 ILE A C 1
ATOM 1420 O O . ILE A 1 182 ? 7.154 3.474 14.562 1.00 94.12 182 ILE A O 1
ATOM 1424 N N . SER A 1 183 ? 7.484 4.078 12.426 1.00 94.62 183 SER A N 1
ATOM 1425 C CA . SER A 1 183 ? 7.632 5.520 12.640 1.00 94.62 183 SER A CA 1
ATOM 1426 C C . SER A 1 183 ? 6.708 6.275 11.687 1.00 94.62 183 SER A C 1
ATOM 1428 O O . SER A 1 183 ? 6.123 5.674 10.791 1.00 94.62 183 SER A O 1
ATOM 1430 N N . ASN A 1 184 ? 6.554 7.584 11.869 1.00 95.88 184 ASN A N 1
ATOM 1431 C CA . ASN A 1 184 ? 5.818 8.435 10.937 1.00 95.88 184 ASN A CA 1
ATOM 1432 C C . ASN A 1 184 ? 6.724 9.526 10.355 1.00 95.88 184 ASN A C 1
ATOM 1434 O O . ASN A 1 184 ? 7.813 9.777 10.868 1.00 95.88 184 ASN A O 1
ATOM 1438 N N . GLU A 1 185 ? 6.283 10.186 9.287 1.00 96.94 185 GLU A N 1
ATOM 1439 C CA . GLU A 1 185 ? 7.082 11.199 8.588 1.00 96.94 185 GLU A CA 1
ATOM 1440 C C . GLU A 1 185 ? 7.479 12.382 9.472 1.00 96.94 185 GLU A C 1
ATOM 1442 O O . GLU A 1 185 ? 8.569 12.931 9.300 1.00 96.94 185 GLU A O 1
ATOM 1447 N N . LYS A 1 186 ? 6.642 12.735 10.453 1.00 95.94 186 LYS A N 1
ATOM 1448 C CA . LYS A 1 186 ? 6.954 13.804 11.405 1.00 95.94 186 LYS A CA 1
ATOM 1449 C C . LYS A 1 186 ? 8.175 13.415 12.241 1.00 95.94 186 LYS A C 1
ATOM 1451 O O . LYS A 1 186 ? 9.185 14.112 12.217 1.00 95.94 186 LYS A O 1
ATOM 1456 N N . ALA A 1 187 ? 8.122 12.249 12.883 1.00 95.38 187 ALA A N 1
ATOM 1457 C CA . ALA A 1 187 ? 9.223 11.723 13.687 1.00 95.38 187 ALA A CA 1
ATOM 1458 C C . ALA A 1 187 ? 10.478 11.421 12.844 1.0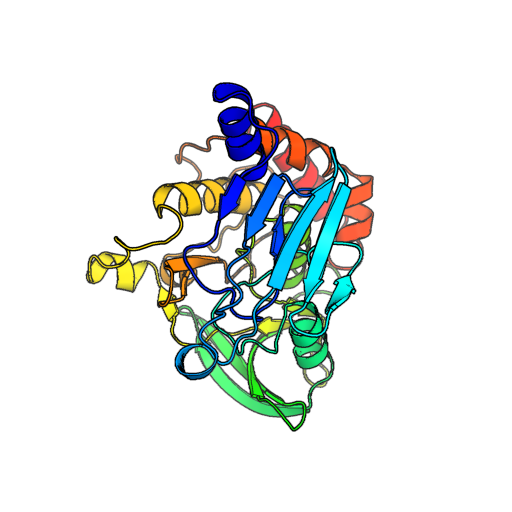0 95.38 187 ALA A C 1
ATOM 1460 O O . ALA A 1 187 ? 11.605 11.654 13.285 1.00 95.38 187 ALA A O 1
ATOM 1461 N N . ARG A 1 188 ? 10.314 10.929 11.609 1.00 96.38 188 ARG A N 1
ATOM 1462 C CA . ARG A 1 188 ? 11.430 10.695 10.680 1.00 96.38 188 ARG A CA 1
ATOM 1463 C C . ARG A 1 188 ? 12.156 12.000 10.348 1.00 96.38 188 ARG A C 1
ATOM 1465 O O . ARG A 1 188 ? 13.382 12.035 10.400 1.00 96.38 188 ARG A O 1
ATOM 1472 N N . THR A 1 189 ? 11.409 13.062 10.044 1.00 95.81 189 THR A N 1
ATOM 1473 C CA . THR A 1 189 ? 11.968 14.387 9.738 1.00 95.81 189 THR A CA 1
ATOM 1474 C C . THR A 1 189 ? 12.688 14.980 10.946 1.00 95.81 189 THR A C 1
ATOM 1476 O O . THR A 1 189 ? 13.804 15.467 10.802 1.00 95.81 189 THR A O 1
ATOM 1479 N N . GLU A 1 190 ? 12.097 14.880 12.139 1.00 96.19 190 GLU A N 1
ATOM 1480 C CA . GLU A 1 190 ? 12.697 15.368 13.391 1.00 96.19 190 GLU A CA 1
ATOM 1481 C C . GLU A 1 190 ? 14.000 14.635 13.750 1.00 96.19 190 GLU A C 1
ATOM 1483 O O . GLU A 1 190 ? 14.941 15.244 14.251 1.00 96.19 190 GLU A O 1
ATOM 1488 N N . THR A 1 191 ? 14.076 13.330 13.480 1.00 94.81 191 THR A N 1
ATOM 1489 C CA . THR A 1 191 ? 15.246 12.501 13.826 1.00 94.81 191 THR A CA 1
ATOM 1490 C C . THR A 1 191 ? 16.291 12.392 12.714 1.00 94.81 191 THR A C 1
ATOM 1492 O O . THR A 1 191 ? 17.377 11.869 12.958 1.00 94.81 191 THR A O 1
ATOM 1495 N N . GLY A 1 192 ? 15.974 12.818 11.488 1.00 92.19 192 GLY A N 1
ATOM 1496 C CA . GLY A 1 192 ? 16.840 12.665 10.313 1.00 92.19 192 GLY A CA 1
ATOM 1497 C C . GLY A 1 192 ? 17.066 11.212 9.866 1.00 92.19 192 GLY A C 1
ATOM 1498 O O . GLY A 1 192 ? 17.966 10.946 9.070 1.00 92.19 192 GLY A O 1
ATOM 1499 N N . ARG A 1 193 ? 16.281 10.253 10.373 1.00 92.75 193 ARG A N 1
ATOM 1500 C CA . ARG A 1 193 ? 16.412 8.825 10.034 1.00 92.75 193 ARG A CA 1
ATOM 1501 C C . ARG A 1 193 ? 15.805 8.501 8.656 1.00 92.75 193 ARG A C 1
ATOM 1503 O O . ARG A 1 193 ? 15.138 9.324 8.028 1.00 92.75 193 ARG A O 1
ATOM 1510 N N . GLY A 1 194 ? 16.044 7.277 8.179 1.00 89.19 194 GLY A N 1
ATOM 1511 C CA . GLY A 1 194 ? 15.512 6.772 6.904 1.00 89.19 194 GLY A CA 1
ATOM 1512 C C . GLY A 1 194 ? 16.484 6.789 5.724 1.00 89.19 194 GLY A C 1
ATOM 1513 O O . GLY A 1 194 ? 16.095 6.426 4.621 1.00 89.19 194 GLY A O 1
ATOM 1514 N N . GLY A 1 195 ? 17.754 7.158 5.937 1.00 88.06 195 GLY A N 1
ATOM 1515 C CA . GLY A 1 195 ? 18.783 7.103 4.888 1.00 88.06 195 GLY A CA 1
ATOM 1516 C C . GLY A 1 195 ? 19.099 5.688 4.382 1.00 88.06 195 GLY A C 1
ATOM 1517 O O . GLY A 1 195 ? 19.519 5.537 3.243 1.00 88.06 195 GLY A O 1
ATOM 1518 N N . GLY A 1 196 ? 18.854 4.658 5.199 1.00 86.69 196 GLY A N 1
ATOM 1519 C CA . GLY A 1 196 ? 19.010 3.243 4.834 1.00 86.69 196 GLY A CA 1
ATOM 1520 C C . GLY A 1 196 ? 17.744 2.605 4.259 1.00 86.69 196 GLY A C 1
ATOM 1521 O O . GLY A 1 196 ? 17.555 1.404 4.414 1.00 86.69 196 GLY A O 1
ATOM 1522 N N . ALA A 1 197 ? 16.832 3.397 3.690 1.00 90.25 197 ALA A N 1
ATOM 1523 C CA . ALA A 1 197 ? 15.625 2.861 3.076 1.00 90.25 197 ALA A CA 1
ATOM 1524 C C . ALA A 1 197 ? 15.968 1.960 1.885 1.00 90.25 197 ALA A C 1
ATOM 1526 O O . ALA A 1 197 ? 16.761 2.347 1.027 1.00 90.25 197 ALA A O 1
ATOM 1527 N N . TRP A 1 198 ? 15.332 0.788 1.813 1.00 82.94 198 TRP A N 1
ATOM 1528 C CA . TRP A 1 198 ? 15.535 -0.156 0.708 1.00 82.94 198 TRP A CA 1
ATOM 1529 C C . TRP A 1 198 ? 15.137 0.456 -0.645 1.00 82.94 198 TRP A C 1
ATOM 1531 O O . TRP A 1 198 ? 15.857 0.328 -1.632 1.00 82.94 198 TRP A O 1
ATOM 1541 N N . CYS A 1 199 ? 14.024 1.194 -0.667 1.00 85.50 199 CYS A N 1
ATOM 1542 C CA . CYS A 1 199 ? 13.640 2.058 -1.778 1.00 85.50 199 CYS A CA 1
ATOM 1543 C C . CYS A 1 199 ? 13.906 3.524 -1.394 1.00 85.50 199 CYS A C 1
ATOM 1545 O O . CYS A 1 199 ? 13.462 3.947 -0.320 1.00 85.50 199 CYS A O 1
ATOM 1547 N N . PRO A 1 200 ? 14.570 4.341 -2.238 1.00 92.00 200 PRO A N 1
ATOM 1548 C CA . PRO A 1 200 ? 14.800 5.750 -1.935 1.00 92.00 200 PRO A CA 1
ATOM 1549 C C . PRO A 1 200 ? 13.505 6.477 -1.555 1.00 92.00 200 PRO A C 1
ATOM 1551 O O . PRO A 1 200 ? 12.528 6.447 -2.301 1.00 92.00 200 PRO A O 1
ATOM 1554 N N . LEU A 1 201 ? 13.500 7.181 -0.417 1.00 94.06 201 LEU A N 1
ATOM 1555 C CA . LEU A 1 201 ? 12.290 7.830 0.119 1.00 94.06 201 LEU A CA 1
ATOM 1556 C C . LEU A 1 201 ? 11.602 8.752 -0.902 1.00 94.06 201 LEU A C 1
ATOM 1558 O O . LEU A 1 201 ? 10.380 8.750 -1.016 1.00 94.06 201 LEU A O 1
ATOM 1562 N N . ASN A 1 202 ? 12.384 9.478 -1.706 1.00 92.69 202 ASN A N 1
ATOM 1563 C CA . ASN A 1 202 ? 11.861 10.346 -2.763 1.00 92.69 202 ASN A CA 1
ATOM 1564 C C . ASN A 1 202 ? 11.034 9.589 -3.814 1.00 92.69 202 ASN A C 1
ATOM 1566 O O . ASN A 1 202 ? 10.045 10.125 -4.312 1.00 92.69 202 ASN A O 1
ATOM 1570 N N . ASP A 1 203 ? 11.424 8.363 -4.168 1.00 91.25 203 ASP A N 1
ATOM 1571 C CA . ASP A 1 203 ? 10.660 7.543 -5.110 1.00 91.25 203 ASP A CA 1
ATOM 1572 C C . ASP A 1 203 ? 9.349 7.063 -4.479 1.00 91.25 203 ASP A C 1
ATOM 1574 O O . ASP A 1 203 ? 8.300 7.118 -5.126 1.00 91.25 203 ASP A O 1
ATOM 1578 N N . GLN A 1 204 ? 9.384 6.696 -3.196 1.00 94.56 204 GLN A N 1
ATOM 1579 C CA . GLN A 1 204 ? 8.189 6.323 -2.440 1.00 94.56 204 GLN A CA 1
ATOM 1580 C C . GLN A 1 204 ? 7.200 7.500 -2.327 1.00 94.56 204 GLN A C 1
ATOM 1582 O O . GLN A 1 204 ? 6.000 7.338 -2.551 1.00 94.56 204 GLN A O 1
ATOM 1587 N N . TRP A 1 205 ? 7.689 8.721 -2.077 1.00 95.25 205 TRP A N 1
ATOM 1588 C CA . TRP A 1 205 ? 6.854 9.929 -2.044 1.00 95.25 205 TRP A CA 1
ATOM 1589 C C . TRP A 1 205 ? 6.245 10.273 -3.399 1.00 95.25 205 TRP A C 1
ATOM 1591 O O . TRP A 1 205 ? 5.081 10.660 -3.461 1.00 95.25 205 TRP A O 1
ATOM 1601 N N . ARG A 1 206 ? 6.991 10.106 -4.496 1.00 93.81 206 ARG A N 1
ATOM 1602 C CA . ARG A 1 206 ? 6.452 10.322 -5.848 1.00 93.81 206 ARG A CA 1
ATOM 1603 C C . ARG A 1 206 ? 5.308 9.359 -6.153 1.00 93.81 206 ARG A C 1
ATOM 1605 O O . ARG A 1 206 ? 4.300 9.787 -6.712 1.00 93.81 206 ARG A O 1
ATOM 1612 N N . ALA A 1 207 ? 5.428 8.093 -5.752 1.00 94.56 207 ALA A N 1
ATOM 1613 C CA . ALA A 1 207 ? 4.336 7.130 -5.871 1.00 94.56 207 ALA A CA 1
ATOM 1614 C C . ALA A 1 207 ? 3.122 7.540 -5.019 1.00 94.56 207 ALA A C 1
ATOM 1616 O O . ALA A 1 207 ? 2.006 7.580 -5.538 1.00 94.56 207 ALA A O 1
ATOM 1617 N N . MET A 1 208 ? 3.344 7.961 -3.766 1.00 96.81 208 MET A N 1
ATOM 1618 C CA . MET A 1 208 ? 2.288 8.520 -2.916 1.00 96.81 208 MET A CA 1
ATOM 1619 C C . MET A 1 208 ? 1.600 9.724 -3.571 1.00 96.81 208 MET A C 1
ATOM 1621 O O . MET A 1 208 ? 0.382 9.821 -3.497 1.00 96.81 208 MET A O 1
ATOM 1625 N N . TYR A 1 209 ? 2.329 10.634 -4.223 1.00 96.62 209 TYR A N 1
ATOM 1626 C CA . TYR A 1 209 ? 1.727 11.810 -4.863 1.00 96.62 209 TYR A CA 1
ATOM 1627 C C . TYR A 1 209 ? 0.799 11.428 -6.014 1.00 96.62 209 TYR A C 1
ATOM 1629 O O . TYR A 1 209 ? -0.307 11.959 -6.102 1.00 96.62 209 TYR A O 1
ATOM 1637 N N . VAL A 1 210 ? 1.216 10.493 -6.874 1.00 96.38 210 VAL A N 1
ATOM 1638 C CA . VAL A 1 210 ? 0.357 9.979 -7.951 1.00 96.38 210 VAL A CA 1
ATOM 1639 C C . VAL A 1 210 ? -0.884 9.305 -7.359 1.00 96.38 210 VAL A C 1
ATOM 1641 O O . VAL A 1 210 ? -1.999 9.583 -7.801 1.00 96.38 210 VAL A O 1
ATOM 1644 N N . PHE A 1 211 ? -0.710 8.477 -6.325 1.00 97.75 211 PHE A N 1
ATOM 1645 C CA . PHE A 1 211 ? -1.807 7.765 -5.673 1.00 97.75 211 PHE A CA 1
ATOM 1646 C C . PHE A 1 211 ? -2.794 8.708 -4.969 1.00 97.75 211 PHE A C 1
ATOM 1648 O O . PHE A 1 211 ? -3.992 8.662 -5.244 1.00 97.75 211 PHE A O 1
ATOM 1655 N N . ASP A 1 212 ? -2.309 9.626 -4.130 1.00 97.69 212 ASP A N 1
ATOM 1656 C CA . ASP A 1 212 ? -3.127 10.619 -3.424 1.00 97.69 212 ASP A CA 1
ATOM 1657 C C . ASP A 1 212 ? -3.859 11.548 -4.404 1.00 97.69 212 ASP A C 1
ATOM 1659 O O . ASP A 1 212 ? -4.999 11.938 -4.142 1.00 97.69 212 ASP A O 1
ATOM 1663 N N . ALA A 1 213 ? -3.241 11.895 -5.537 1.00 96.88 213 ALA A N 1
ATOM 1664 C CA . ALA A 1 213 ? -3.895 12.655 -6.594 1.00 96.88 213 ALA A CA 1
ATOM 1665 C C . ALA A 1 213 ? -5.003 11.844 -7.281 1.00 96.88 213 ALA A C 1
ATOM 1667 O O . ALA A 1 213 ? -6.112 12.351 -7.450 1.00 96.88 213 ALA A O 1
ATOM 1668 N N . LEU A 1 214 ? -4.745 10.573 -7.603 1.00 97.62 214 LEU A N 1
ATOM 1669 C CA . LEU A 1 214 ? -5.721 9.666 -8.209 1.00 97.62 214 LEU A CA 1
ATOM 1670 C C . LEU A 1 214 ? -6.951 9.465 -7.313 1.00 97.62 214 LEU A C 1
ATOM 1672 O O . LEU A 1 214 ? -8.088 9.530 -7.789 1.00 97.62 214 LEU A O 1
ATOM 1676 N N . ILE A 1 215 ? -6.751 9.272 -6.008 1.00 97.81 215 ILE A N 1
ATOM 1677 C CA . ILE A 1 215 ? -7.851 9.062 -5.059 1.00 97.81 215 ILE A CA 1
ATOM 1678 C C . ILE A 1 215 ? -8.389 10.362 -4.457 1.00 97.81 215 ILE A C 1
ATOM 1680 O O . ILE A 1 215 ? -9.372 10.311 -3.730 1.00 97.81 215 ILE A O 1
ATOM 1684 N N . HIS A 1 216 ? -7.799 11.525 -4.748 1.00 97.56 216 HIS A N 1
ATOM 1685 C CA . HIS A 1 216 ? -8.079 12.794 -4.062 1.00 97.56 216 HIS A CA 1
ATOM 1686 C C . HIS A 1 216 ? -8.044 12.640 -2.533 1.00 97.56 216 HIS A C 1
ATOM 1688 O O . HIS A 1 216 ? -9.046 12.831 -1.839 1.00 97.56 216 HIS A O 1
ATOM 1694 N N . ASN A 1 217 ? -6.894 12.254 -1.987 1.00 96.44 217 ASN A N 1
ATOM 1695 C CA . ASN A 1 217 ? -6.742 12.117 -0.544 1.00 96.44 217 ASN A CA 1
ATOM 1696 C C . ASN A 1 217 ? -6.521 13.476 0.134 1.00 96.44 217 ASN A C 1
ATOM 1698 O O . ASN A 1 217 ? -5.392 13.904 0.337 1.00 96.44 217 ASN A O 1
ATOM 1702 N N . ALA A 1 218 ? -7.591 14.154 0.541 1.00 93.44 218 ALA A N 1
ATOM 1703 C CA . ALA A 1 218 ? -7.481 15.455 1.207 1.00 93.44 218 ALA A CA 1
ATOM 1704 C C . ALA A 1 218 ? -6.974 15.385 2.665 1.00 93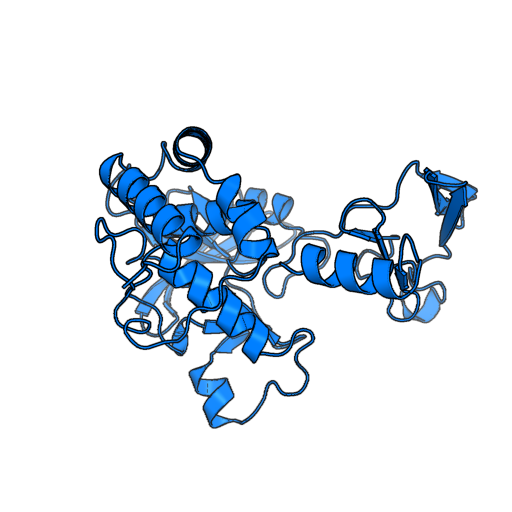.44 218 ALA A C 1
ATOM 1706 O O . ALA A 1 218 ? -6.805 16.424 3.300 1.00 93.44 218 ALA A O 1
ATOM 1707 N N . ALA A 1 219 ? -6.790 14.184 3.226 1.00 91.56 219 ALA A N 1
ATOM 1708 C CA . ALA A 1 219 ? -6.419 13.976 4.624 1.00 91.56 219 ALA A CA 1
ATOM 1709 C C . ALA A 1 219 ? -4.934 13.655 4.836 1.00 91.56 219 ALA A C 1
ATOM 1711 O O . ALA A 1 219 ? -4.547 13.410 5.980 1.00 91.56 219 ALA A O 1
ATOM 1712 N N . ARG A 1 220 ? -4.089 13.641 3.798 1.00 94.94 220 ARG A N 1
ATOM 1713 C CA . ARG A 1 220 ? -2.674 13.292 3.968 1.00 94.94 220 ARG A CA 1
ATOM 1714 C C . ARG A 1 220 ? -1.972 14.275 4.912 1.00 94.94 220 ARG A C 1
ATOM 1716 O O . ARG A 1 220 ? -1.969 15.484 4.700 1.00 94.94 220 ARG A O 1
ATOM 1723 N N . THR A 1 221 ? -1.349 13.726 5.948 1.00 94.94 221 THR A N 1
ATOM 1724 C CA . THR A 1 221 ? -0.499 14.435 6.911 1.00 94.94 221 THR A CA 1
ATOM 1725 C C . THR A 1 221 ? 0.761 13.614 7.158 1.00 94.94 221 THR A C 1
ATOM 1727 O O . THR A 1 221 ? 0.779 12.408 6.909 1.00 94.94 221 THR A O 1
ATOM 1730 N N . GLN A 1 222 ? 1.796 14.237 7.723 1.00 95.44 222 GLN A N 1
ATOM 1731 C CA . GLN A 1 222 ? 3.026 13.529 8.093 1.00 95.44 222 GLN A CA 1
ATOM 1732 C C . GLN A 1 222 ? 2.781 12.393 9.108 1.00 95.44 222 GLN A C 1
ATOM 1734 O O . GLN A 1 222 ? 3.487 11.393 9.116 1.00 95.44 222 GLN A O 1
ATOM 1739 N N . THR A 1 223 ? 1.749 12.499 9.947 1.00 94.62 223 THR A N 1
ATOM 1740 C CA . THR A 1 223 ? 1.387 11.452 10.918 1.00 94.62 223 THR A CA 1
ATOM 1741 C C . THR A 1 223 ? 0.653 10.259 10.296 1.00 94.62 223 THR A C 1
ATOM 1743 O O . THR A 1 223 ? 0.564 9.216 10.935 1.00 94.62 223 THR A O 1
ATOM 1746 N N . ARG A 1 224 ? 0.166 10.396 9.054 1.00 94.75 224 ARG A N 1
ATOM 1747 C CA . ARG A 1 224 ? -0.493 9.355 8.237 1.00 94.75 224 ARG A CA 1
ATOM 1748 C C . ARG A 1 224 ? 0.420 8.769 7.154 1.00 94.75 224 ARG A C 1
ATOM 1750 O O . ARG A 1 224 ? -0.030 8.037 6.274 1.00 94.75 224 ARG A O 1
ATOM 1757 N N . MET A 1 225 ? 1.690 9.158 7.174 1.00 96.88 225 MET A N 1
ATOM 1758 C CA . MET A 1 225 ? 2.763 8.573 6.380 1.00 96.88 225 MET A CA 1
ATOM 1759 C C . MET A 1 225 ? 3.598 7.751 7.342 1.00 96.88 225 MET A C 1
ATOM 1761 O O . MET A 1 225 ? 4.316 8.322 8.163 1.00 96.88 225 MET A O 1
ATOM 1765 N N . LEU A 1 226 ? 3.448 6.436 7.297 1.00 96.00 226 LEU A N 1
ATOM 1766 C CA . LEU A 1 226 ? 4.148 5.544 8.208 1.00 96.00 226 LEU A CA 1
ATOM 1767 C C . LEU A 1 226 ? 5.322 4.906 7.501 1.00 96.00 226 LEU A C 1
ATOM 1769 O O . LEU A 1 226 ? 5.289 4.707 6.299 1.00 96.00 226 LEU A O 1
ATOM 1773 N N . TYR A 1 227 ? 6.327 4.525 8.261 1.00 96.06 227 TYR A N 1
ATOM 1774 C CA . TYR A 1 227 ? 7.435 3.726 7.778 1.00 96.06 227 TYR A CA 1
ATOM 1775 C C . TYR A 1 227 ? 7.552 2.518 8.672 1.00 96.06 227 TYR A C 1
ATOM 1777 O O . TYR A 1 227 ? 7.536 2.671 9.896 1.00 96.06 227 TYR A O 1
ATOM 1785 N N . ASN A 1 228 ? 7.695 1.331 8.090 1.00 92.94 228 ASN A N 1
ATOM 1786 C CA . ASN A 1 228 ? 8.210 0.232 8.891 1.00 92.94 228 ASN A CA 1
ATOM 1787 C C . ASN A 1 228 ? 9.693 0.517 9.174 1.00 92.94 228 ASN A C 1
ATOM 1789 O O . ASN A 1 228 ? 10.412 1.034 8.319 1.00 92.94 228 ASN A O 1
ATOM 1793 N N . LEU A 1 229 ? 10.142 0.236 10.391 1.00 92.56 229 LEU A N 1
ATOM 1794 C CA . LEU A 1 229 ? 11.502 0.571 10.813 1.00 92.56 229 LEU A CA 1
ATOM 1795 C C . LEU A 1 229 ? 12.557 -0.443 10.361 1.00 92.56 229 LEU A C 1
ATOM 1797 O O . LEU A 1 229 ? 13.736 -0.237 10.630 1.00 92.56 229 LEU A O 1
ATOM 1801 N N . GLU A 1 230 ? 12.154 -1.514 9.681 1.00 87.81 230 GLU A N 1
ATOM 1802 C CA . GLU A 1 230 ? 13.080 -2.528 9.188 1.00 87.81 230 GLU A CA 1
ATOM 1803 C C . GLU A 1 230 ? 13.726 -2.115 7.864 1.00 87.81 230 GLU A C 1
ATOM 1805 O O . GLU A 1 230 ? 14.943 -2.183 7.726 1.00 87.81 230 GLU A O 1
ATOM 1810 N N . ASN A 1 231 ? 12.927 -1.643 6.905 1.00 89.50 231 ASN A N 1
ATOM 1811 C CA . ASN A 1 231 ? 13.408 -1.277 5.571 1.00 89.50 231 ASN A CA 1
ATOM 1812 C C . ASN A 1 231 ? 12.931 0.103 5.091 1.00 89.50 231 ASN A C 1
ATOM 1814 O O . ASN A 1 231 ? 13.222 0.492 3.957 1.00 89.50 231 ASN A O 1
ATOM 1818 N N . TRP A 1 232 ? 12.218 0.850 5.942 1.00 94.56 232 TRP A N 1
ATOM 1819 C CA . TRP A 1 232 ? 11.647 2.162 5.630 1.00 94.56 232 TRP A CA 1
ATOM 1820 C C . TRP A 1 232 ? 10.705 2.168 4.417 1.00 94.56 232 TRP A C 1
ATOM 1822 O O . TRP A 1 232 ? 10.611 3.179 3.717 1.00 94.56 232 TRP A O 1
ATOM 1832 N N . GLN A 1 233 ? 9.974 1.077 4.165 1.00 94.75 233 GLN A N 1
ATOM 1833 C CA . GLN A 1 233 ? 8.831 1.114 3.247 1.00 94.75 233 GLN A CA 1
ATOM 1834 C C . GLN A 1 233 ? 7.738 2.011 3.841 1.00 94.75 233 GLN A C 1
ATOM 1836 O O . GLN A 1 233 ? 7.298 1.836 4.983 1.00 94.75 233 GLN A O 1
ATOM 1841 N N . LEU A 1 234 ? 7.323 2.974 3.028 1.00 96.62 234 LEU A N 1
ATOM 1842 C CA . LEU A 1 234 ? 6.238 3.907 3.247 1.00 96.62 234 LEU A CA 1
ATOM 1843 C C . LEU A 1 234 ? 4.916 3.151 3.197 1.00 96.62 234 LEU A C 1
ATOM 1845 O O . LEU A 1 234 ? 4.598 2.480 2.219 1.00 96.62 234 LEU A O 1
ATOM 1849 N N . MET A 1 235 ? 4.126 3.321 4.245 1.00 96.94 235 MET A N 1
ATOM 1850 C CA . MET A 1 235 ? 2.766 2.836 4.332 1.00 96.94 235 MET A CA 1
ATOM 1851 C C . MET A 1 235 ? 1.818 4.019 4.454 1.00 96.94 235 MET A C 1
ATOM 1853 O O . MET A 1 235 ? 2.013 4.936 5.260 1.00 96.94 235 MET A O 1
ATOM 1857 N N . LEU A 1 236 ? 0.780 3.990 3.636 1.00 96.81 236 LEU A N 1
ATOM 1858 C CA . LEU A 1 236 ? -0.208 5.039 3.517 1.00 96.81 236 LEU A CA 1
ATOM 1859 C C . LEU A 1 236 ? -1.443 4.643 4.315 1.00 96.81 236 LEU A C 1
ATOM 1861 O O . LEU A 1 236 ? -2.069 3.623 4.041 1.00 96.81 236 LEU A O 1
ATOM 1865 N N . THR A 1 237 ? -1.804 5.466 5.296 1.00 93.62 237 THR A N 1
ATOM 1866 C CA . THR A 1 237 ? -3.016 5.286 6.108 1.00 93.62 237 THR A CA 1
ATOM 1867 C C . THR A 1 237 ? -3.887 6.542 6.078 1.00 93.62 237 THR A C 1
ATOM 1869 O O . THR A 1 237 ? -3.485 7.578 5.537 1.00 93.62 237 THR A O 1
ATOM 1872 N N . GLY A 1 238 ? -5.094 6.463 6.646 1.00 89.12 238 GLY A N 1
ATOM 1873 C CA . GLY A 1 238 ? -5.996 7.608 6.791 1.00 89.12 238 GLY A CA 1
ATOM 1874 C C . GLY A 1 238 ? -6.582 8.083 5.463 1.00 89.12 238 GLY A C 1
ATOM 1875 O O . GLY A 1 238 ? -6.396 9.234 5.063 1.00 89.12 238 GLY A O 1
ATOM 1876 N N . HIS A 1 239 ? -7.297 7.189 4.785 1.00 95.00 239 HIS A N 1
ATOM 1877 C CA . HIS A 1 239 ? -8.033 7.456 3.550 1.00 95.00 239 HIS A CA 1
ATOM 1878 C C . HIS A 1 239 ? -9.497 7.842 3.811 1.00 95.00 239 HIS A C 1
ATOM 1880 O O . HIS A 1 239 ? -10.288 7.951 2.880 1.00 95.00 239 HIS A O 1
ATOM 1886 N N . ASP A 1 240 ? -9.885 8.111 5.057 1.00 89.38 240 ASP A N 1
ATOM 1887 C CA . ASP A 1 240 ? -11.252 8.453 5.472 1.00 89.38 240 ASP A CA 1
ATOM 1888 C C . ASP A 1 240 ? -11.844 9.707 4.787 1.00 89.38 240 ASP A C 1
ATOM 1890 O O . ASP A 1 240 ? -13.064 9.917 4.805 1.00 89.38 240 ASP A O 1
ATOM 1894 N N . ARG A 1 241 ? -10.999 10.534 4.153 1.00 92.00 241 ARG A N 1
ATOM 1895 C CA . ARG A 1 241 ? -11.400 11.687 3.320 1.00 92.00 241 ARG A CA 1
ATOM 1896 C C . ARG A 1 241 ? -10.945 11.585 1.859 1.00 92.00 241 ARG A C 1
ATOM 1898 O O . ARG A 1 241 ? -10.892 12.609 1.177 1.00 92.00 241 ARG A O 1
ATOM 1905 N N . ALA A 1 242 ? -10.625 10.385 1.384 1.00 96.06 242 ALA A N 1
ATOM 1906 C CA . ALA A 1 242 ? -10.350 10.117 -0.021 1.00 96.06 242 ALA A CA 1
ATOM 1907 C C . ALA A 1 242 ? -11.645 9.913 -0.833 1.00 96.06 242 ALA A C 1
ATOM 1909 O O . ALA A 1 242 ? -12.761 9.896 -0.307 1.00 96.06 242 ALA A O 1
ATOM 1910 N N . PHE A 1 243 ? -11.482 9.771 -2.144 1.00 97.00 243 PHE A N 1
ATOM 1911 C CA . PHE A 1 243 ? -12.521 9.528 -3.142 1.00 97.00 243 PHE A CA 1
ATOM 1912 C C . PHE A 1 243 ? -13.630 10.585 -3.141 1.00 97.00 243 PHE A C 1
ATOM 1914 O O . PHE A 1 243 ? -14.809 10.274 -3.313 1.00 97.00 243 PHE A O 1
ATOM 1921 N N . ALA A 1 244 ? -13.265 11.858 -2.964 1.00 93.62 244 ALA A N 1
ATOM 1922 C CA . ALA A 1 244 ? -14.199 12.957 -3.188 1.00 93.62 244 ALA A CA 1
ATOM 1923 C C . ALA A 1 244 ? -14.644 13.007 -4.661 1.00 93.62 244 ALA A C 1
ATOM 1925 O O . ALA A 1 244 ? -13.971 12.483 -5.548 1.00 93.62 244 ALA A O 1
ATOM 1926 N N . THR A 1 245 ? -15.753 13.690 -4.940 1.00 95.06 245 THR A N 1
ATOM 1927 C CA . THR A 1 245 ? -16.249 13.909 -6.310 1.00 95.06 245 THR A CA 1
ATOM 1928 C C . THR A 1 245 ? -15.526 15.044 -7.044 1.00 95.06 245 THR A C 1
ATOM 1930 O O . THR A 1 245 ? -15.866 15.344 -8.181 1.00 95.06 245 THR A O 1
ATOM 1933 N N . SER A 1 246 ? -14.544 15.691 -6.406 1.00 89.94 246 SER A N 1
ATOM 1934 C CA . SER A 1 246 ? -13.691 16.691 -7.053 1.00 89.94 246 SER A CA 1
ATOM 1935 C C . SER A 1 246 ? -12.762 16.035 -8.074 1.00 89.94 246 SER A C 1
ATOM 1937 O O . SER A 1 246 ? -12.219 14.954 -7.826 1.00 89.94 246 SER A O 1
ATOM 1939 N N . HIS A 1 247 ? -12.556 16.714 -9.201 1.00 87.31 247 HIS A N 1
ATOM 1940 C CA . HIS A 1 247 ? -11.619 16.297 -10.246 1.00 87.31 247 HIS A CA 1
ATOM 1941 C C . HIS A 1 247 ? -10.235 16.944 -10.092 1.00 87.31 247 HIS A C 1
ATOM 1943 O O . HIS A 1 247 ? -9.336 16.627 -10.860 1.00 87.31 247 HIS A O 1
ATOM 1949 N N . ASN A 1 248 ? -10.058 17.823 -9.103 1.00 89.06 248 ASN A N 1
ATOM 1950 C CA . ASN A 1 248 ? -8.796 18.518 -8.866 1.00 89.06 248 ASN A CA 1
ATOM 1951 C C . ASN A 1 248 ? -7.862 17.696 -7.973 1.00 89.06 248 ASN A C 1
ATOM 1953 O O . ASN A 1 248 ? -8.280 16.740 -7.302 1.00 89.06 248 ASN A O 1
ATOM 1957 N N . ARG A 1 249 ? -6.608 18.130 -7.887 1.00 92.06 249 ARG A N 1
ATOM 1958 C CA . ARG A 1 249 ? -5.649 17.635 -6.895 1.00 92.06 249 ARG A CA 1
ATOM 1959 C C . ARG A 1 249 ? -6.143 17.886 -5.464 1.00 92.06 249 ARG A C 1
ATOM 1961 O O . ARG A 1 249 ? -6.873 18.851 -5.210 1.00 92.06 249 ARG A O 1
ATOM 1968 N N . PRO A 1 250 ? -5.767 17.027 -4.500 1.00 94.69 250 PRO A N 1
ATOM 1969 C CA . PRO A 1 250 ? -5.992 17.325 -3.094 1.00 94.69 250 PRO A CA 1
ATOM 1970 C C . PRO A 1 250 ? -5.143 18.538 -2.659 1.00 94.69 250 PRO A C 1
ATOM 1972 O O . PRO A 1 250 ? -4.092 18.791 -3.255 1.00 94.69 250 PRO A O 1
ATOM 1975 N N . PRO A 1 251 ? -5.554 19.284 -1.614 1.00 93.50 251 PRO A N 1
ATOM 1976 C CA . PRO A 1 251 ? -4.923 20.555 -1.247 1.00 93.50 251 PRO A CA 1
ATOM 1977 C C . PRO A 1 251 ? -3.405 20.495 -1.033 1.00 93.50 251 PRO A C 1
ATOM 1979 O O . PRO A 1 251 ? -2.695 21.407 -1.447 1.00 93.50 251 PRO A O 1
ATOM 1982 N N . HIS A 1 252 ? -2.886 19.415 -0.439 1.00 93.25 252 HIS A N 1
ATOM 1983 C CA . HIS A 1 252 ? -1.449 19.255 -0.180 1.00 93.25 252 HIS A CA 1
ATOM 1984 C C . HIS A 1 252 ? -0.615 19.006 -1.445 1.00 93.25 252 HIS A C 1
ATOM 1986 O O . HIS A 1 252 ? 0.607 19.105 -1.385 1.00 93.25 252 HIS A O 1
ATOM 1992 N N . LEU A 1 253 ? -1.253 18.709 -2.584 1.00 94.88 253 LEU A N 1
ATOM 1993 C CA . LEU A 1 253 ? -0.601 18.485 -3.879 1.00 94.88 253 LEU A CA 1
ATOM 1994 C C . LEU A 1 253 ? -0.933 19.552 -4.926 1.00 94.88 253 LEU A C 1
ATOM 1996 O O . LEU A 1 253 ? -0.500 19.416 -6.071 1.00 94.88 253 LEU A O 1
ATOM 2000 N N . ALA A 1 254 ? -1.661 20.613 -4.559 1.00 91.12 254 ALA A N 1
ATOM 2001 C CA . ALA A 1 254 ? -2.086 21.659 -5.494 1.00 91.12 254 ALA A CA 1
ATOM 2002 C C . ALA A 1 254 ? -0.910 22.243 -6.304 1.00 91.12 254 ALA A C 1
ATOM 2004 O O . ALA A 1 254 ? -1.023 22.435 -7.510 1.00 91.12 254 ALA A O 1
ATOM 2005 N N . SER A 1 255 ? 0.246 22.435 -5.659 1.00 88.12 255 SER A N 1
ATOM 2006 C CA . SER A 1 255 ? 1.462 22.971 -6.294 1.00 88.12 255 SER A CA 1
ATOM 2007 C C . SER A 1 255 ? 2.586 21.941 -6.455 1.00 88.12 255 SER A C 1
ATOM 2009 O O . SER A 1 255 ? 3.675 22.291 -6.907 1.00 88.12 255 SER A O 1
ATOM 2011 N N . ALA A 1 256 ? 2.370 20.684 -6.058 1.00 89.25 256 ALA A N 1
ATOM 2012 C CA . ALA A 1 256 ? 3.415 19.665 -6.100 1.00 89.25 256 ALA A CA 1
ATOM 2013 C C . ALA A 1 256 ? 3.636 19.167 -7.542 1.00 89.25 256 ALA A C 1
ATOM 2015 O O . ALA A 1 256 ? 2.661 18.903 -8.250 1.00 89.25 256 ALA A O 1
ATOM 2016 N N . PRO A 1 257 ? 4.883 18.987 -8.010 1.00 88.12 257 PRO A N 1
ATOM 2017 C CA . PRO A 1 257 ? 5.120 18.310 -9.278 1.00 88.12 257 PRO A CA 1
ATOM 2018 C C . PRO A 1 257 ? 4.714 16.835 -9.152 1.00 88.12 257 PRO A C 1
ATOM 2020 O O . PRO A 1 257 ? 5.188 16.122 -8.268 1.00 88.12 257 PRO A O 1
ATOM 2023 N N . ILE A 1 258 ? 3.835 16.377 -10.046 1.00 90.81 258 ILE A N 1
ATOM 2024 C CA . ILE A 1 258 ? 3.416 14.975 -10.131 1.00 90.81 258 ILE A CA 1
ATOM 2025 C C . ILE A 1 258 ? 4.019 14.397 -11.407 1.00 90.81 258 ILE A C 1
ATOM 2027 O O . ILE A 1 258 ? 3.564 14.702 -12.508 1.00 90.81 258 ILE A O 1
ATOM 2031 N N . ASP A 1 259 ? 5.060 13.583 -11.249 1.00 85.56 259 ASP A N 1
ATOM 2032 C CA . ASP A 1 259 ? 5.723 12.906 -12.362 1.00 85.56 259 ASP A CA 1
ATOM 2033 C C . ASP A 1 259 ? 5.059 11.550 -12.640 1.00 85.56 259 ASP A C 1
ATOM 2035 O O . ASP A 1 259 ? 5.296 10.550 -11.955 1.00 85.56 259 ASP A O 1
ATOM 2039 N N . VAL A 1 260 ? 4.192 11.523 -13.653 1.00 90.94 260 VAL A N 1
ATOM 2040 C CA . VAL A 1 260 ? 3.514 10.304 -14.106 1.00 90.94 260 VAL A CA 1
ATOM 2041 C C . VAL A 1 260 ? 4.373 9.618 -15.169 1.00 90.94 260 VAL A C 1
ATOM 2043 O O . VAL A 1 260 ? 4.226 9.845 -16.373 1.00 90.94 260 VAL A O 1
ATOM 2046 N N . THR A 1 261 ? 5.280 8.755 -14.705 1.00 88.62 261 THR A N 1
ATOM 2047 C CA . THR A 1 261 ? 6.180 7.965 -15.567 1.00 88.62 261 THR A CA 1
ATOM 2048 C C . THR A 1 261 ? 5.420 7.108 -16.592 1.00 88.62 261 THR A C 1
ATOM 2050 O O . THR A 1 261 ? 4.258 6.761 -16.380 1.00 88.62 261 THR A O 1
ATOM 2053 N N . ARG A 1 262 ? 6.093 6.656 -17.660 1.00 87.56 262 ARG A N 1
ATOM 2054 C CA . ARG A 1 262 ? 5.506 5.740 -18.662 1.00 87.56 262 ARG A CA 1
ATOM 2055 C C . ARG A 1 262 ? 4.865 4.492 -18.035 1.00 87.56 262 ARG A C 1
ATOM 2057 O O . ARG A 1 262 ? 3.710 4.221 -18.328 1.00 87.56 262 ARG A O 1
ATOM 2064 N N . GLY A 1 263 ? 5.546 3.830 -17.097 1.00 84.94 263 GLY A N 1
ATOM 2065 C CA . GLY A 1 263 ? 4.980 2.666 -16.400 1.00 84.94 263 GLY A CA 1
ATOM 2066 C C . GLY A 1 263 ? 3.735 2.982 -15.563 1.00 84.94 263 GLY A C 1
ATOM 2067 O O . GLY A 1 263 ? 2.830 2.166 -15.467 1.00 84.94 263 GLY A O 1
ATOM 2068 N N . TRP A 1 264 ? 3.645 4.190 -14.991 1.00 90.44 264 TRP A N 1
ATOM 2069 C CA . TRP A 1 264 ? 2.400 4.637 -14.353 1.00 90.44 264 TRP A CA 1
ATOM 2070 C C . TRP A 1 264 ? 1.278 4.789 -15.379 1.00 90.44 264 TRP A C 1
ATOM 2072 O O . TRP A 1 264 ? 0.159 4.371 -15.116 1.00 90.44 264 TRP A O 1
ATOM 2082 N N . LYS A 1 265 ? 1.570 5.352 -16.557 1.00 92.81 265 LYS A N 1
ATOM 2083 C CA . LYS A 1 265 ? 0.571 5.502 -17.620 1.00 92.81 265 LYS A CA 1
ATOM 2084 C C . LYS A 1 265 ? 0.078 4.160 -18.160 1.00 92.81 265 LYS A C 1
ATOM 2086 O O . LYS A 1 265 ? -1.108 4.028 -18.434 1.00 92.81 265 LYS A O 1
ATOM 2091 N N . GLU A 1 266 ? 0.967 3.180 -18.295 1.00 90.75 266 GLU A N 1
ATOM 2092 C CA . GLU A 1 266 ? 0.626 1.810 -18.700 1.00 90.75 266 GLU A CA 1
ATOM 2093 C C . GLU A 1 266 ? -0.373 1.194 -17.709 1.00 90.75 266 GLU A C 1
ATOM 2095 O O . GLU A 1 266 ? -1.498 0.894 -18.103 1.00 90.75 266 GLU A O 1
ATOM 2100 N N . LYS A 1 267 ? -0.049 1.174 -16.409 1.00 89.38 267 LYS A N 1
ATOM 2101 C CA . LYS A 1 267 ? -0.952 0.625 -15.383 1.00 89.38 267 LYS A CA 1
ATOM 2102 C C . LYS A 1 267 ? -2.255 1.419 -15.237 1.00 89.38 267 LYS A C 1
ATOM 2104 O O . LYS A 1 267 ? -3.339 0.857 -15.116 1.00 89.38 267 LYS A O 1
ATOM 2109 N N . LEU A 1 268 ? -2.191 2.751 -15.307 1.00 94.75 268 LEU A N 1
ATOM 2110 C CA . LEU A 1 268 ? -3.390 3.594 -15.268 1.00 94.75 268 LEU A CA 1
ATOM 2111 C C . LEU A 1 268 ? -4.289 3.378 -16.484 1.00 94.75 268 LEU A C 1
ATOM 2113 O O . LEU A 1 268 ? -5.486 3.629 -16.369 1.00 94.75 268 LEU A O 1
ATOM 2117 N N . LYS A 1 269 ? -3.768 2.937 -17.637 1.00 95.25 269 LYS A N 1
ATOM 2118 C CA . LYS A 1 269 ? -4.571 2.640 -18.833 1.00 95.25 269 LYS A CA 1
ATOM 2119 C C . LYS A 1 269 ? -5.552 1.491 -18.577 1.00 95.25 269 LYS A C 1
ATOM 2121 O O . LYS A 1 269 ? -6.696 1.600 -19.016 1.00 95.25 269 LYS A O 1
ATOM 2126 N N . GLU A 1 270 ? -5.125 0.483 -17.820 1.00 95.12 270 GLU A N 1
ATOM 2127 C CA . GLU A 1 270 ? -5.914 -0.695 -17.418 1.00 95.12 270 GLU A CA 1
ATOM 2128 C C . GLU A 1 270 ? -7.041 -0.352 -16.424 1.00 95.12 270 GLU A C 1
ATOM 2130 O O . GLU A 1 270 ? -8.039 -1.065 -16.329 1.00 95.12 270 GLU A O 1
ATOM 2135 N N . LEU A 1 271 ? -6.924 0.775 -15.710 1.00 96.44 271 LEU A N 1
ATOM 2136 C CA . LEU A 1 271 ? -7.941 1.268 -14.778 1.00 96.44 271 LEU A CA 1
ATOM 2137 C C . LEU A 1 271 ? -9.086 1.986 -15.517 1.00 96.44 271 LEU A C 1
ATOM 2139 O O . LEU A 1 271 ? -9.262 3.206 -15.412 1.00 96.44 271 LEU A O 1
ATOM 2143 N N . ASP A 1 272 ? -9.840 1.243 -16.324 1.00 97.44 272 ASP A N 1
ATOM 2144 C CA . ASP A 1 272 ? -10.995 1.754 -17.060 1.00 97.44 272 ASP A CA 1
ATOM 2145 C C . ASP A 1 272 ? -12.302 1.779 -16.251 1.00 97.44 272 ASP A C 1
ATOM 2147 O O . ASP A 1 272 ? -12.334 1.491 -15.055 1.00 97.44 272 ASP A O 1
ATOM 2151 N N . ALA A 1 273 ? -13.385 2.235 -16.887 1.00 98.12 273 ALA A N 1
ATOM 2152 C CA . ALA A 1 273 ? -14.681 2.355 -16.231 1.00 98.12 273 ALA A CA 1
ATOM 2153 C C . ALA A 1 273 ? -15.231 0.999 -15.763 1.00 98.12 273 ALA A C 1
ATOM 2155 O O . ALA A 1 273 ? -15.811 0.939 -14.682 1.00 98.12 273 ALA A O 1
ATOM 2156 N N . ALA A 1 274 ? -15.046 -0.062 -16.556 1.00 98.19 274 ALA A N 1
ATOM 2157 C CA . ALA A 1 274 ? -15.507 -1.401 -16.217 1.00 98.19 274 ALA A CA 1
ATOM 2158 C C . ALA A 1 274 ? -14.685 -1.961 -15.051 1.00 98.19 274 ALA A C 1
ATOM 2160 O O . ALA A 1 274 ? -15.272 -2.379 -14.056 1.00 98.19 274 ALA A O 1
ATOM 2161 N N . THR A 1 275 ? -13.355 -1.835 -15.109 1.00 98.06 275 THR A N 1
ATOM 2162 C CA . THR A 1 275 ? -12.445 -2.244 -14.029 1.00 98.06 275 THR A CA 1
ATOM 2163 C C . THR A 1 275 ? -12.755 -1.517 -12.717 1.00 98.06 275 THR A C 1
ATOM 2165 O O . THR A 1 275 ? -12.840 -2.133 -11.656 1.00 98.06 275 THR A O 1
ATOM 2168 N N . ILE A 1 276 ? -12.970 -0.195 -12.759 1.00 98.38 276 ILE A N 1
ATOM 2169 C CA . ILE A 1 276 ? -13.360 0.589 -11.573 1.00 98.38 276 ILE A CA 1
ATOM 2170 C C . ILE A 1 276 ? -14.718 0.126 -11.036 1.00 98.38 276 ILE A C 1
ATOM 2172 O O . ILE A 1 276 ? -14.913 0.068 -9.818 1.00 98.38 276 ILE A O 1
ATOM 2176 N N . ASP A 1 277 ? -15.672 -0.152 -11.923 1.00 98.12 277 ASP A N 1
ATOM 2177 C CA . ASP A 1 277 ? -17.015 -0.541 -11.523 1.00 98.12 277 ASP A CA 1
ATOM 2178 C C . ASP A 1 277 ? -17.058 -1.930 -10.886 1.00 98.12 277 ASP A C 1
ATOM 2180 O O . ASP A 1 277 ? -17.743 -2.091 -9.876 1.00 98.12 277 ASP A O 1
ATOM 2184 N N . GLU A 1 278 ? -16.303 -2.882 -11.424 1.00 97.69 278 GLU A N 1
ATOM 2185 C CA . GLU A 1 278 ? -16.119 -4.216 -10.855 1.00 97.69 278 GLU A CA 1
ATOM 2186 C C . GLU A 1 278 ? -15.421 -4.147 -9.492 1.00 97.69 278 GLU A C 1
ATOM 2188 O O . GLU A 1 278 ? -15.925 -4.670 -8.500 1.00 97.69 278 GLU A O 1
ATOM 2193 N N . MET A 1 279 ? -14.297 -3.433 -9.415 1.00 97.56 279 MET A N 1
ATOM 2194 C CA . MET A 1 279 ? -13.454 -3.404 -8.220 1.00 97.56 279 MET A CA 1
ATOM 2195 C C . MET A 1 279 ? -14.069 -2.620 -7.052 1.00 97.56 279 MET A C 1
ATOM 2197 O O . MET A 1 279 ? -13.848 -2.968 -5.889 1.00 97.56 279 MET A O 1
ATOM 2201 N N . LEU A 1 280 ? -14.769 -1.515 -7.333 1.00 98.19 280 LEU A N 1
ATOM 2202 C CA . LEU A 1 280 ? -15.185 -0.539 -6.315 1.00 98.19 280 LEU A CA 1
ATOM 2203 C C . LEU A 1 280 ? -16.697 -0.293 -6.278 1.00 98.19 280 LEU A C 1
ATOM 2205 O O . LEU A 1 280 ? -17.157 0.530 -5.484 1.00 98.19 280 LEU A O 1
ATOM 2209 N N . GLY A 1 281 ? -17.487 -0.935 -7.140 1.00 97.38 281 GLY A N 1
ATOM 2210 C CA . GLY A 1 281 ? -18.908 -0.621 -7.300 1.00 97.38 281 GLY A CA 1
ATOM 2211 C C . GLY A 1 281 ? -19.812 -1.016 -6.142 1.00 97.38 281 GLY A C 1
ATOM 2212 O O . GLY A 1 281 ? -20.890 -0.441 -5.984 1.00 97.38 281 GLY A O 1
ATOM 2213 N N . ASP A 1 282 ? -19.369 -1.958 -5.320 1.00 96.25 282 ASP A N 1
ATOM 2214 C CA . ASP A 1 282 ? -19.998 -2.385 -4.073 1.00 96.25 282 ASP A CA 1
ATOM 2215 C C . ASP A 1 282 ? -19.736 -1.414 -2.906 1.00 96.25 282 ASP A C 1
ATOM 2217 O O . ASP A 1 282 ? -20.551 -1.351 -1.982 1.00 96.25 282 ASP A O 1
ATOM 2221 N N . ILE A 1 283 ? -18.654 -0.623 -2.968 1.00 96.38 283 ILE A N 1
ATOM 2222 C CA . ILE A 1 283 ? -18.160 0.202 -1.849 1.00 96.38 283 ILE A CA 1
ATOM 2223 C C . ILE A 1 283 ? -18.082 1.708 -2.125 1.00 96.38 283 ILE A C 1
ATOM 2225 O O . ILE A 1 283 ? -18.008 2.495 -1.175 1.00 96.38 283 ILE A O 1
ATOM 2229 N N . LEU A 1 284 ? -18.135 2.128 -3.391 1.00 97.31 284 LEU A N 1
ATOM 2230 C CA . LEU A 1 284 ? -18.170 3.525 -3.822 1.00 97.31 284 LEU A CA 1
ATOM 2231 C C . LEU A 1 284 ? -19.365 3.791 -4.740 1.00 97.31 284 LEU A C 1
ATOM 2233 O O . LEU A 1 284 ? -19.644 3.060 -5.692 1.00 97.31 284 LEU A O 1
ATOM 2237 N N . ASP A 1 285 ? -20.054 4.907 -4.501 1.00 97.12 285 ASP A N 1
ATOM 2238 C CA . ASP A 1 285 ? -21.131 5.327 -5.392 1.00 97.12 285 ASP A CA 1
ATOM 2239 C C . ASP A 1 285 ? -20.641 5.680 -6.811 1.00 97.12 285 ASP A C 1
ATOM 2241 O O . ASP A 1 285 ? -19.454 5.862 -7.102 1.00 97.12 285 ASP A O 1
ATOM 2245 N N . ARG A 1 286 ? -21.603 5.785 -7.731 1.00 97.50 286 ARG A N 1
ATOM 2246 C CA . ARG A 1 286 ? -21.344 6.075 -9.146 1.00 97.50 286 ARG A CA 1
ATOM 2247 C C . ARG A 1 286 ? -20.638 7.420 -9.363 1.00 97.50 286 ARG A C 1
ATOM 2249 O O . ARG A 1 286 ? -19.823 7.533 -10.274 1.00 97.50 286 ARG A O 1
ATOM 2256 N N . SER A 1 287 ? -20.938 8.441 -8.562 1.00 97.50 287 SER A N 1
ATOM 2257 C CA . SER A 1 287 ? -20.347 9.776 -8.719 1.00 97.50 287 SER A CA 1
ATOM 2258 C C . SER A 1 287 ? -18.865 9.776 -8.344 1.00 97.50 287 SER A C 1
ATOM 2260 O O . SER A 1 287 ? -18.050 10.357 -9.056 1.00 97.50 287 SER A O 1
ATOM 2262 N N . ARG A 1 288 ? -18.498 9.070 -7.270 1.00 97.44 288 ARG A N 1
ATOM 2263 C CA . ARG A 1 288 ? -17.107 8.896 -6.831 1.00 97.44 288 ARG A CA 1
ATOM 2264 C C . ARG A 1 288 ? -16.285 8.093 -7.835 1.00 97.44 288 ARG A C 1
ATOM 2266 O O . ARG A 1 288 ? -15.167 8.493 -8.149 1.00 97.44 288 ARG A O 1
ATOM 2273 N N . ARG A 1 289 ? -16.853 7.018 -8.393 1.00 98.12 289 ARG A N 1
ATOM 2274 C CA . ARG A 1 289 ? -16.208 6.217 -9.451 1.00 98.12 289 ARG A CA 1
ATOM 2275 C C . ARG A 1 289 ? -15.962 7.025 -10.727 1.00 98.12 289 ARG A C 1
ATOM 2277 O O . ARG A 1 289 ? -14.862 6.993 -11.271 1.00 98.12 289 ARG A O 1
ATOM 2284 N N . ARG A 1 290 ? -16.931 7.842 -11.155 1.00 98.06 290 ARG A N 1
ATOM 2285 C CA . ARG A 1 290 ? -16.744 8.775 -12.283 1.00 98.06 290 ARG A CA 1
ATOM 2286 C C . ARG A 1 290 ? -15.651 9.808 -12.015 1.00 98.06 290 ARG A C 1
ATOM 2288 O O . ARG A 1 290 ? -14.848 10.069 -12.903 1.00 98.06 290 ARG A O 1
ATOM 2295 N N . ALA A 1 291 ? -15.596 10.365 -10.806 1.00 97.88 291 ALA A N 1
ATOM 2296 C CA . ALA A 1 291 ? -14.546 11.310 -10.431 1.00 97.88 291 ALA A CA 1
ATOM 2297 C C . ALA A 1 291 ? -13.155 10.652 -10.398 1.00 97.88 291 ALA A C 1
ATOM 2299 O O . ALA A 1 291 ? -12.189 11.255 -10.856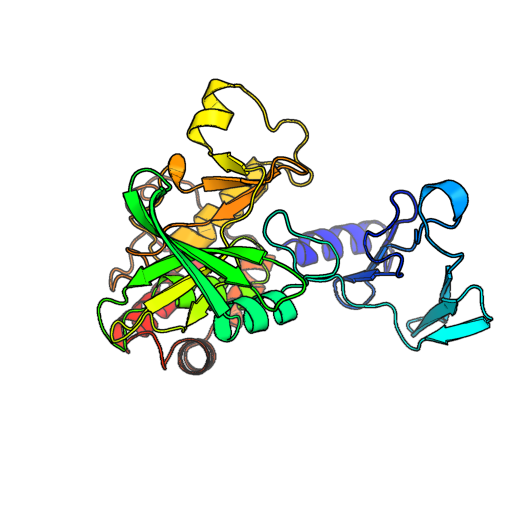 1.00 97.88 291 ALA A O 1
ATOM 2300 N N . LEU A 1 292 ? -13.049 9.406 -9.918 1.00 98.00 292 LEU A N 1
ATOM 2301 C CA . LEU A 1 292 ? -11.815 8.614 -9.988 1.00 98.00 292 LEU A CA 1
ATOM 2302 C C . LEU A 1 292 ? -11.357 8.429 -11.441 1.00 98.00 292 LEU A C 1
ATOM 2304 O O . LEU A 1 292 ? -10.202 8.709 -11.754 1.00 98.00 292 LEU A O 1
ATOM 2308 N N . LEU A 1 293 ? -12.269 8.030 -12.332 1.00 97.75 293 LEU A N 1
ATOM 2309 C CA . LEU A 1 293 ? -11.975 7.877 -13.757 1.00 97.75 293 LEU A CA 1
ATOM 2310 C C . LEU A 1 293 ? -11.541 9.203 -14.404 1.00 97.75 293 LEU A C 1
ATOM 2312 O O . LEU A 1 293 ? -10.594 9.223 -15.187 1.00 97.75 293 LEU A O 1
ATOM 2316 N N . ALA A 1 294 ? -12.192 10.316 -14.056 1.00 97.19 294 ALA A N 1
ATOM 2317 C CA . ALA A 1 294 ? -11.805 11.640 -14.538 1.00 97.19 294 ALA A CA 1
ATOM 2318 C C . ALA A 1 294 ? -10.379 12.001 -14.093 1.00 97.19 294 ALA A C 1
ATOM 2320 O O . ALA A 1 294 ? -9.552 12.359 -14.928 1.00 97.19 294 ALA A O 1
ATOM 2321 N N . ARG A 1 295 ? -10.047 11.818 -12.807 1.00 97.31 295 ARG A N 1
ATOM 2322 C CA . ARG A 1 295 ? -8.687 12.060 -12.294 1.00 97.31 295 ARG A CA 1
ATOM 2323 C C . ARG A 1 295 ? -7.650 11.147 -12.942 1.00 97.31 295 ARG A C 1
ATOM 2325 O O . ARG A 1 295 ? -6.559 11.613 -13.258 1.00 97.31 295 ARG A O 1
ATOM 2332 N N . ARG A 1 296 ? -7.989 9.879 -13.206 1.00 96.69 296 ARG A N 1
ATOM 2333 C CA . ARG A 1 296 ? -7.141 8.965 -13.990 1.00 96.69 296 ARG A CA 1
ATOM 2334 C C . ARG A 1 296 ? -6.826 9.562 -15.360 1.00 96.69 296 ARG A C 1
ATOM 2336 O O . ARG A 1 296 ? -5.662 9.603 -15.747 1.00 96.69 296 ARG A O 1
ATOM 2343 N N . ASN A 1 297 ? -7.839 10.033 -16.089 1.00 95.69 297 ASN A N 1
ATOM 2344 C CA . ASN A 1 297 ? -7.658 10.594 -17.432 1.00 95.69 297 ASN A CA 1
ATOM 2345 C C . ASN A 1 297 ? -6.792 11.864 -17.413 1.00 95.69 297 ASN A C 1
ATOM 2347 O O . ASN A 1 297 ? -5.911 12.023 -18.256 1.00 95.69 297 ASN A O 1
ATOM 2351 N N . GLU A 1 298 ? -6.990 12.725 -16.418 1.00 94.25 298 GLU A N 1
ATOM 2352 C CA . GLU A 1 298 ? -6.193 13.938 -16.227 1.00 94.25 298 GLU A CA 1
ATOM 2353 C C . GLU A 1 298 ? -4.730 13.643 -15.844 1.00 94.25 298 GLU A C 1
ATOM 2355 O O . GLU A 1 298 ? -3.813 14.335 -16.288 1.00 94.25 298 GLU A O 1
ATOM 2360 N N . LEU A 1 299 ? -4.468 12.586 -15.065 1.00 93.50 299 LEU A N 1
ATOM 2361 C CA . LEU A 1 299 ? -3.100 12.121 -14.789 1.00 93.50 299 LEU A CA 1
ATOM 2362 C C . LEU A 1 299 ? -2.407 11.604 -16.059 1.00 93.50 299 LEU A C 1
ATOM 2364 O O . LEU A 1 299 ? -1.216 11.841 -16.259 1.00 93.50 299 LEU A O 1
ATOM 2368 N N . MET A 1 300 ? -3.148 10.929 -16.940 1.00 92.81 300 MET A N 1
ATOM 2369 C CA . MET A 1 300 ? -2.625 10.407 -18.208 1.00 92.81 300 MET A CA 1
ATOM 2370 C C . MET A 1 300 ? -2.238 11.526 -19.186 1.00 92.81 300 MET A C 1
ATOM 2372 O O . MET A 1 300 ? -1.180 11.448 -19.829 1.00 92.81 300 MET A O 1
ATOM 2376 N N . SER A 1 301 ? -3.077 12.565 -19.279 1.00 89.44 301 SER A N 1
ATOM 2377 C CA . SER A 1 301 ? -2.878 13.732 -20.150 1.00 89.44 301 SER A CA 1
ATOM 2378 C C . SER A 1 301 ? -1.908 14.769 -19.572 1.00 89.44 301 SER A C 1
ATOM 2380 O O . SER A 1 301 ? -1.434 15.630 -20.309 1.00 89.44 301 SER A O 1
ATOM 2382 N N . GLY A 1 302 ? -1.596 14.694 -18.273 1.00 81.69 302 GLY A N 1
ATOM 2383 C CA . GLY A 1 302 ? -0.854 15.732 -17.551 1.00 81.69 302 GLY A CA 1
ATOM 2384 C C . GLY A 1 302 ? -1.696 16.976 -17.237 1.00 81.69 302 GLY A C 1
ATOM 2385 O O . GLY A 1 302 ? -1.146 17.999 -16.834 1.00 81.69 302 GLY A O 1
ATOM 2386 N N . GLY A 1 303 ? -3.016 16.900 -17.430 1.00 76.69 303 GLY A N 1
ATOM 2387 C CA . GLY A 1 303 ? -3.961 17.999 -17.249 1.00 76.69 303 GLY A CA 1
ATOM 2388 C C . GLY A 1 303 ? -4.474 18.181 -15.820 1.00 76.69 303 GLY A C 1
ATOM 2389 O O . GLY A 1 303 ? -5.130 19.185 -15.550 1.00 76.69 303 GLY A O 1
ATOM 2390 N N . LEU A 1 304 ? -4.150 17.272 -14.890 1.00 79.81 304 LEU A N 1
ATOM 2391 C CA . LEU A 1 304 ? -4.654 17.344 -13.516 1.00 79.81 304 LEU A CA 1
ATOM 2392 C C . LEU A 1 304 ? -4.154 18.618 -12.817 1.00 79.81 304 LEU A C 1
ATOM 2394 O O . LEU A 1 304 ? -2.946 18.762 -12.603 1.00 79.81 304 LEU A O 1
ATOM 2398 N N . ARG A 1 305 ? -5.080 19.504 -12.433 1.00 70.00 305 ARG A N 1
ATOM 2399 C CA . ARG A 1 305 ? -4.827 20.774 -11.728 1.00 70.00 305 ARG A CA 1
ATOM 2400 C C . ARG A 1 305 ? -5.214 20.695 -10.259 1.00 70.00 305 ARG A C 1
ATOM 2402 O O . ARG A 1 305 ? -6.217 20.021 -9.935 1.00 70.00 305 ARG A O 1
#

Radius of gyration: 20.55 Å; chains: 1; bounding box: 48×57×46 Å

Secondary structure (DSSP, 8-state):
-HHHHHHHHHHHTT-S-EEE-SS--TTSS-EEETTTTEEE----S-HHHH-----EEEEETTEEEEE-TT-PEESSPEEPPP--S---TT--HHHHHHHHHHSEEEEEEEEEETTEEEEEEEEE-SS-EEEEEEEE-SBTTB-HHHHHHHHHHHHT---SPPEEE--BTTB-EEEEE--SSEEEHHHHHHHT--TT-SS-HHHHHHHHHHHHHHHT-TT--GGGEEEETTT--EEE---TT-S-S--SPPGGGTTS-----HHHHHHHHH--HHHHHHHHTTTB-HHHHHHHHHHHHHHHHT---

pLDDT: mean 92.87, std 5.07, range [68.69, 98.38]

Sequence (305 aa):
TEEHRLAKTLASIGADRVIIGHTPTRGRQILERFDGRVIEVDTGMLSSYYAGSGNALVVEGNDLSVVTEQGERIADPIDHPRRVGYRADELDAAKLEELLQHGEIVSSTEAEIYSTNRTVLEISDGEMTVAAVFVKRRSRWNNPELAAYRLDRFLELDMVPVTVERPLGKTAGSVQFLPRNISNEKARTETGRGGGAWCPLNDQWRAMYVFDALIHNAARTQTRMLYNLENWQLMLTGHDRAFATSHNRPPHLASAPIDVTRGWKEKLKELDAATIDEMLGDILDRSRRRALLARRNELMSGGLR

Foldseek 3Di:
DVLVVLVVVCVVVVHQADEAADDADLVLFWEDDDLRRYIDQHSPCVCVPNVHHDKDWDDDPSFIWIQTPVRDIGRHGHYDFQDAADDDPVCTLVNVQCQQAPFDFPDWDWDQALNRTWIWTWGHPPVDTFIKTWDFAPDQAGAQLLVLVLVCVLLVLSAEARKYFHADVPTTTIIGTDHPQKDFQVVCVVVVDDPQAPDPVVVLVLVVQLSCLLFVQLPDDRSQFMARPPRGRTHGDDSSVTLDLDLAHHPVCNPPDRDCDPSNLVSLVVLDLVVLCVRRVSHHPPSSSVSSRSSSVCSNVVNHD